Protein AF-A0AA35QDN3-F1 (afdb_monomer)

Mean predicted aligned error: 11.46 Å

Organism: NCBI:txid1926264

Nearest PDB structures (foldseek):
  1w32-assembly2_B  TM=4.383E-01  e=7.668E-01  Cellvibrio japonicus
  4w8l-assembly3_C  TM=3.615E-01  e=5.652E-01  Paenibacillus barcinonensis
  7xs3-assembly2_B  TM=3.405E-01  e=1.175E+00  Algibacter sp. L4_22
  1qwk-assembly1_A  TM=2.436E-01  e=4.428E-01  Caenorhabditis elegans
  6tyz-assembly1_A  TM=4.393E-01  e=8.805E+00  Xenopus laevis

Solvent-accessible surface area (backbone atoms only — not comparable to full-atom values): 14751 Å² total; per-residue (Å²): 137,88,83,84,84,85,82,86,82,83,82,80,62,80,68,64,60,61,63,60,66,72,71,76,70,76,75,75,62,92,61,70,36,27,58,46,78,47,52,31,88,54,71,45,66,68,55,38,41,50,53,49,49,58,48,70,74,30,69,66,41,38,74,49,27,35,33,41,36,37,49,36,46,49,67,67,39,74,83,80,53,68,72,50,52,51,48,52,53,52,48,48,74,55,29,60,70,24,31,32,44,34,44,34,35,35,60,65,90,69,64,87,89,50,87,73,71,77,52,70,67,46,48,53,40,56,77,68,65,57,61,35,75,38,22,30,35,37,31,35,14,44,77,50,42,69,54,50,86,32,28,83,44,30,29,35,42,32,47,31,60,78,75,11,40,54,48,50,51,66,71,52,60,90,55,96,74,52,62,52,60,51,45,36,46,56,42,52,43,67,42,89,55,42,32,34,43,33,43,69,45,76,45,40,74,66,57,52,50,52,46,59,72,41,51,86,69,53,52,35,42,38,50,33,45,43,70,76,54,82,60,98,76,74,78,63,83,83,67,57,78,71,50,67,51,72,53,75,47,75,75,76,76,85,126

Radius of gyration: 25.37 Å; Cα contacts (8 Å, |Δi|>4): 375; chains: 1; bounding box: 71×77×86 Å

Secondary structure (DSSP, 8-state):
-PPPPP-------HHHHHHHHTTS--PPPTTTTTEEEEE-TTT-HHHHHHHHHHHHT-HHHHHH--EEEEE--TTTSPPPPHHHHHHHHHHHHT-TT--EEEEE-------TTS-PPP-HHHHHHHHTT---TT--EEEE-TT-GGGGGG-TT--EEEE-TTTTHHHHHHHHTTS---HHHHHHHHHHHT-TT--EEEEE--B-HHHHHHHHHH-TT-SEEEEES-BS---TT---TTSGGG-EEEE--------

Foldseek 3Di:
DDDDDDDDDDDDDPVVVVVVVVPPPPPDPLCPLQEDEAEPVLPDLVSSVVSLVVCLVDLSNLARHQEYAYAYACPSDPPHDLSSLVSVLSSQVSRLQHAEYEYAYAPLPDDPPDPDDQDPSLVSCVVSLRARANYQEYEDAFSPLSCLVRYLNHAAYEYDDPPGPVVSCVVCPPPPPCVRVLSNLQSVLPRPNYAYYYDEDADDPVSVVSNCVSPVHHQFYWYFFDYPPDDPPDDDPPPGRPPTPGPRPHPPDDD

Structure (mmCIF, N/CA/C/O backbone):
data_AF-A0AA35QDN3-F1
#
_entry.id   AF-A0AA35QDN3-F1
#
loop_
_atom_site.group_PDB
_atom_site.id
_atom_site.type_symbol
_atom_site.label_atom_id
_atom_site.label_alt_id
_atom_site.label_comp_id
_atom_site.label_asym_id
_atom_site.label_entity_id
_atom_site.label_seq_id
_atom_site.pdbx_PDB_ins_code
_atom_site.Cartn_x
_atom_site.Cartn_y
_atom_site.Cartn_z
_atom_site.occupancy
_atom_site.B_iso_or_equiv
_atom_site.auth_seq_id
_atom_site.auth_comp_id
_atom_site.auth_asym_id
_atom_site.auth_atom_id
_atom_site.pdbx_PDB_model_num
ATOM 1 N N . MET A 1 1 ? -50.379 42.991 52.492 1.00 41.72 1 MET A N 1
ATOM 2 C CA . MET A 1 1 ? -51.040 42.521 51.255 1.00 41.72 1 MET A CA 1
ATOM 3 C C . MET A 1 1 ? -50.096 41.546 50.578 1.00 41.72 1 MET A C 1
ATOM 5 O O . MET A 1 1 ? -48.947 41.898 50.354 1.00 41.72 1 MET A O 1
ATOM 9 N N . ILE A 1 2 ? -50.540 40.304 50.401 1.00 38.59 2 ILE A N 1
ATOM 10 C CA . ILE A 1 2 ? -49.730 39.156 49.971 1.00 38.59 2 ILE A CA 1
ATOM 11 C C . ILE A 1 2 ? -49.857 39.026 48.448 1.00 38.59 2 ILE A C 1
ATOM 13 O O . ILE A 1 2 ? -50.970 38.951 47.936 1.00 38.59 2 ILE A O 1
ATOM 17 N N . GLY A 1 3 ? -48.727 39.038 47.737 1.00 37.44 3 GLY A N 1
ATOM 18 C CA . GLY A 1 3 ? -48.660 38.846 46.287 1.00 37.44 3 GLY A CA 1
ATOM 19 C C . GLY A 1 3 ? -48.541 37.365 45.920 1.00 37.44 3 GLY A C 1
ATOM 20 O O . GLY A 1 3 ? -47.613 36.687 46.360 1.00 37.44 3 GLY A O 1
ATOM 21 N N . ASN A 1 4 ? -49.485 36.879 45.112 1.00 46.44 4 ASN A N 1
ATOM 22 C CA . ASN A 1 4 ? -49.549 35.511 44.594 1.00 46.44 4 ASN A CA 1
ATOM 23 C C . ASN A 1 4 ? -48.492 35.255 43.505 1.00 46.44 4 ASN A C 1
ATOM 25 O O . ASN A 1 4 ? -48.390 36.009 42.539 1.00 46.44 4 ASN A O 1
ATOM 29 N N . ARG A 1 5 ? -47.764 34.135 43.622 1.00 48.19 5 ARG A N 1
ATOM 30 C CA . ARG A 1 5 ? -46.964 33.534 42.542 1.00 48.19 5 ARG A CA 1
ATOM 31 C C . ARG A 1 5 ? -47.863 32.642 41.681 1.00 48.19 5 ARG A C 1
ATOM 33 O O . ARG A 1 5 ? -48.525 31.750 42.204 1.00 48.19 5 ARG A O 1
ATOM 40 N N . HIS A 1 6 ? -47.854 32.851 40.367 1.00 45.69 6 HIS A N 1
ATOM 41 C CA . HIS A 1 6 ? -48.372 31.890 39.394 1.00 45.69 6 HIS A CA 1
ATOM 42 C C . HIS A 1 6 ? -47.251 30.945 38.956 1.00 45.69 6 HIS A C 1
ATOM 44 O O . HIS A 1 6 ? -46.266 31.371 38.359 1.00 45.69 6 HIS A O 1
ATOM 50 N N . SER A 1 7 ? -47.427 29.659 39.247 1.00 47.34 7 SER A N 1
ATOM 51 C CA . SER A 1 7 ? -46.634 28.565 38.692 1.00 47.34 7 SER A CA 1
ATOM 52 C C . SER A 1 7 ? -47.350 28.043 37.446 1.00 47.34 7 SER A C 1
ATOM 54 O O . SER A 1 7 ? -48.402 27.420 37.564 1.00 47.34 7 SER A O 1
ATOM 56 N N . GLN A 1 8 ? -46.808 28.291 36.252 1.00 44.12 8 GLN A N 1
ATOM 57 C CA . GLN A 1 8 ? -47.239 27.593 35.039 1.00 44.12 8 GLN A CA 1
ATOM 58 C C . GLN A 1 8 ? -46.516 26.242 34.957 1.00 44.12 8 GLN A C 1
ATOM 60 O O . GLN A 1 8 ? -45.322 26.178 34.672 1.00 44.12 8 GLN A O 1
ATOM 65 N N . GLN A 1 9 ? -47.243 25.154 35.215 1.00 45.81 9 GLN A N 1
ATOM 66 C CA . GLN A 1 9 ? -46.830 23.805 34.833 1.00 45.81 9 GLN A CA 1
ATOM 67 C C . GLN A 1 9 ? -47.107 23.616 33.338 1.00 45.81 9 GLN A C 1
ATOM 69 O O . GLN A 1 9 ? -48.257 23.562 32.911 1.00 45.81 9 GLN A O 1
ATOM 74 N N . SER A 1 10 ? -46.038 23.531 32.545 1.00 47.84 10 SER A N 1
ATOM 75 C CA . SER A 1 10 ? -46.089 23.141 31.136 1.00 47.84 10 SER A CA 1
ATOM 76 C C . SER A 1 10 ? -46.229 21.622 31.035 1.00 47.84 10 SER A C 1
ATOM 78 O O . SER A 1 10 ? -45.295 20.866 31.310 1.00 47.84 10 SER A O 1
ATOM 80 N N . SER A 1 11 ? -47.425 21.170 30.676 1.00 49.97 11 SER A N 1
ATOM 81 C CA . SER A 1 11 ? -47.756 19.784 30.363 1.00 49.97 11 SER A CA 1
ATOM 82 C C . SER A 1 11 ? -47.169 19.411 28.996 1.00 49.97 11 SER A C 1
ATOM 84 O O . SER A 1 11 ? -47.746 19.697 27.948 1.00 49.97 11 SER A O 1
ATOM 86 N N . ARG A 1 12 ? -46.000 18.756 28.993 1.00 49.88 12 ARG A N 1
ATOM 87 C CA . ARG A 1 12 ? -45.456 18.108 27.789 1.00 49.88 12 ARG A CA 1
ATOM 88 C C . ARG A 1 12 ? -46.338 16.916 27.401 1.00 49.88 12 ARG A C 1
ATOM 90 O O . ARG A 1 12 ? -46.595 16.033 28.214 1.00 49.88 12 ARG A O 1
ATOM 97 N N . SER A 1 13 ? -46.797 16.911 26.151 1.00 51.44 13 SER A N 1
ATOM 98 C CA . SER A 1 13 ? -47.657 15.869 25.581 1.00 51.44 13 SER A CA 1
ATOM 99 C C . SER A 1 13 ? -46.919 14.517 25.459 1.00 51.44 13 SER A C 1
ATOM 101 O O . SER A 1 13 ? -45.825 14.488 24.890 1.00 51.44 13 SER A O 1
ATOM 103 N N . PRO A 1 14 ? -47.514 13.383 25.893 1.00 53.88 14 PRO A N 1
ATOM 104 C CA . PRO A 1 14 ? -46.927 12.033 25.803 1.00 53.88 14 PRO A CA 1
ATOM 105 C C . PRO A 1 14 ? -46.677 11.514 24.376 1.00 53.88 14 PRO A C 1
ATOM 107 O O . PRO A 1 14 ? -46.098 10.446 24.190 1.00 53.88 14 PRO A O 1
ATOM 110 N N . LEU A 1 15 ? -47.149 12.234 23.355 1.00 47.53 15 LEU A N 1
ATOM 111 C CA . LEU A 1 15 ? -46.976 11.858 21.950 1.00 47.53 15 LEU A CA 1
ATOM 112 C C . LEU A 1 15 ? -45.646 12.350 21.361 1.00 47.53 15 LEU A C 1
ATOM 114 O O . LEU A 1 15 ? -45.157 11.753 20.405 1.00 47.53 15 LEU A O 1
ATOM 118 N N . GLN A 1 16 ? -45.021 13.378 21.946 1.00 48.19 16 GLN A N 1
ATOM 119 C CA . GLN A 1 16 ? -43.708 13.858 21.494 1.00 48.19 16 GLN A CA 1
ATOM 120 C C . GLN A 1 16 ? -42.550 12.994 22.008 1.00 48.19 16 GLN A C 1
ATOM 122 O O . GLN A 1 16 ? -41.531 12.891 21.336 1.00 48.19 16 GLN A O 1
ATOM 127 N N . SER A 1 17 ? -42.708 12.309 23.143 1.00 47.84 17 SER A N 1
ATOM 128 C CA . SER A 1 17 ? -41.699 11.373 23.658 1.00 47.84 17 SER A CA 1
ATOM 129 C C . SER A 1 17 ? -41.600 10.090 22.822 1.00 47.84 17 SER A C 1
ATOM 131 O O . SER A 1 17 ? -40.501 9.597 22.590 1.00 47.84 17 SER A O 1
ATOM 133 N N . ARG A 1 18 ? -42.716 9.596 22.265 1.00 43.09 18 ARG A N 1
ATOM 134 C CA . ARG A 1 18 ? -42.732 8.364 21.448 1.00 43.09 18 ARG A CA 1
ATOM 135 C C . ARG A 1 18 ? -42.152 8.514 20.036 1.00 43.09 18 ARG A C 1
ATOM 137 O O . ARG A 1 18 ? -41.787 7.511 19.429 1.00 43.09 18 ARG A O 1
ATOM 144 N N . LEU A 1 19 ? -42.075 9.735 19.504 1.00 43.47 19 LEU A N 1
ATOM 145 C CA . LEU A 1 19 ? -41.464 10.011 18.195 1.00 43.47 19 LEU A CA 1
ATOM 146 C C . LEU A 1 19 ? -39.947 10.238 18.278 1.00 43.47 19 LEU A C 1
ATOM 148 O O . LEU A 1 19 ? -39.262 10.072 17.276 1.00 43.47 19 LEU A O 1
ATOM 152 N N . VAL A 1 20 ? -39.414 10.563 19.460 1.00 46.88 20 VAL A N 1
ATOM 153 C CA . VAL A 1 20 ? -37.966 10.725 19.675 1.00 46.88 20 VAL A CA 1
ATOM 154 C C . VAL A 1 20 ? -37.292 9.381 19.989 1.00 46.88 20 VAL A C 1
ATOM 156 O O . VAL A 1 20 ? -36.164 9.157 19.566 1.00 46.88 20 VAL A O 1
ATOM 159 N N . GLU A 1 21 ? -37.993 8.439 20.630 1.00 41.47 21 GLU A N 1
ATOM 160 C CA . GLU A 1 21 ? -37.453 7.094 20.915 1.00 41.47 21 GLU A CA 1
ATOM 161 C C . GLU A 1 21 ? -37.418 6.154 19.697 1.00 41.47 21 GLU A C 1
ATOM 163 O O . GLU A 1 21 ? -36.629 5.215 19.673 1.00 41.47 21 GLU A O 1
ATOM 168 N N . ARG A 1 22 ? -38.227 6.397 18.656 1.00 40.28 22 ARG A N 1
ATOM 169 C CA . ARG A 1 22 ? -38.270 5.537 17.454 1.00 40.28 22 ARG A CA 1
ATOM 170 C C . ARG A 1 22 ? -37.183 5.823 16.414 1.00 40.28 22 ARG A C 1
ATOM 172 O O . ARG A 1 22 ? -37.090 5.087 15.438 1.00 40.28 22 ARG A O 1
ATOM 179 N N . SER A 1 23 ? -36.358 6.845 16.624 1.00 44.84 23 SER A N 1
ATOM 180 C CA . SER A 1 23 ? -35.359 7.293 15.641 1.00 44.84 23 SER A CA 1
ATOM 181 C C . SER A 1 23 ? -33.923 6.863 15.978 1.00 44.84 23 SER A C 1
ATOM 183 O O . SER A 1 23 ? -33.005 7.227 15.253 1.00 44.84 23 SER A O 1
ATOM 185 N N . LEU A 1 24 ? -33.711 6.108 17.065 1.00 46.62 24 LEU A N 1
ATOM 186 C CA . LEU A 1 24 ? -32.377 5.783 17.606 1.00 46.62 24 LEU A CA 1
ATOM 187 C C . LEU A 1 24 ? -32.004 4.290 17.566 1.00 46.62 24 LEU A C 1
ATOM 189 O O . LEU A 1 24 ? -31.014 3.897 18.172 1.00 46.62 24 LEU A O 1
ATOM 193 N N . SER A 1 25 ? -32.755 3.450 16.850 1.00 46.91 25 SER A N 1
ATOM 194 C CA . SER A 1 25 ? -32.445 2.016 16.719 1.00 46.91 25 SER A CA 1
ATOM 195 C 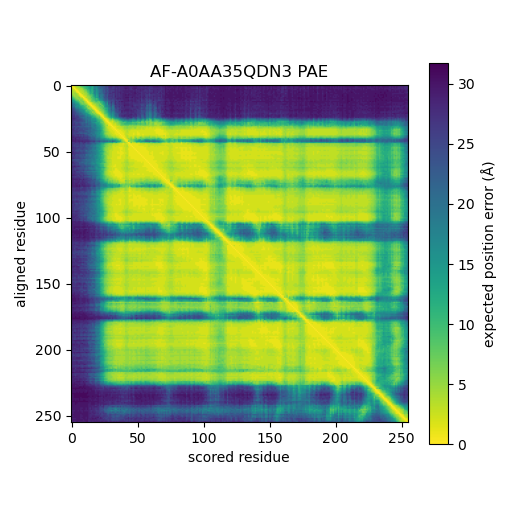C . SER A 1 25 ? -32.287 1.562 15.269 1.00 46.91 25 SER A C 1
ATOM 197 O O . SER A 1 25 ? -32.577 0.410 14.949 1.00 46.91 25 SER A O 1
ATOM 199 N N . ALA A 1 26 ? -31.878 2.457 14.368 1.00 60.81 26 ALA A N 1
ATOM 200 C CA . ALA A 1 26 ? -31.284 1.983 13.129 1.00 60.81 26 ALA A CA 1
ATOM 201 C C . ALA A 1 26 ? -29.956 1.324 13.527 1.00 60.81 26 ALA A C 1
ATOM 203 O O . ALA A 1 26 ? -29.007 2.021 13.882 1.00 60.81 26 ALA A O 1
ATOM 204 N N . GLU A 1 27 ? -29.932 -0.010 13.579 1.00 71.69 27 GLU A N 1
ATOM 205 C CA . GLU A 1 27 ? -28.695 -0.766 13.753 1.00 71.69 27 GLU A CA 1
ATOM 206 C C . GLU A 1 27 ? -27.710 -0.286 12.686 1.00 71.69 27 GLU A C 1
ATOM 208 O O . GLU A 1 27 ? -27.998 -0.345 11.489 1.00 71.69 27 GLU A O 1
ATOM 213 N N . ILE A 1 28 ? -26.579 0.268 13.126 1.00 68.75 28 ILE A N 1
ATOM 214 C CA . ILE A 1 28 ? -25.505 0.668 12.221 1.00 68.75 28 ILE A CA 1
ATOM 215 C C . ILE A 1 28 ? -25.084 -0.601 11.470 1.00 68.75 28 ILE A C 1
ATOM 217 O O . ILE A 1 28 ? -24.747 -1.587 12.135 1.00 68.75 28 ILE A O 1
ATOM 221 N N . PRO A 1 29 ? -25.107 -0.612 10.124 1.00 79.19 29 PRO A N 1
ATOM 222 C CA . PRO A 1 29 ? -24.674 -1.771 9.360 1.00 79.19 29 PRO A CA 1
ATOM 223 C C . PRO A 1 29 ? -23.268 -2.185 9.799 1.00 79.19 29 PRO A C 1
ATOM 225 O O . PRO A 1 29 ? -22.356 -1.358 9.844 1.00 79.19 29 PRO A O 1
ATOM 228 N N . GLY A 1 30 ? -23.087 -3.458 10.160 1.00 77.62 30 GLY A N 1
ATOM 229 C CA . GLY A 1 30 ? -21.809 -3.960 10.686 1.00 77.62 30 GLY A CA 1
ATOM 230 C C . GLY A 1 30 ? -20.652 -3.905 9.680 1.00 77.62 30 GLY A C 1
ATOM 231 O O . GLY A 1 30 ? -19.507 -4.177 10.032 1.00 77.62 30 GLY A O 1
ATOM 232 N N . ASP A 1 31 ? -20.941 -3.577 8.424 1.00 85.88 31 ASP A N 1
ATOM 233 C CA . ASP A 1 31 ? -19.991 -3.373 7.339 1.00 85.88 31 ASP A CA 1
ATOM 234 C C . ASP A 1 31 ? -19.677 -1.898 7.051 1.00 85.88 31 ASP A C 1
ATOM 236 O O . ASP A 1 31 ? -18.727 -1.632 6.315 1.00 85.88 31 ASP A O 1
ATOM 240 N N . LEU A 1 32 ? -20.395 -0.948 7.668 1.00 88.12 32 LEU A N 1
ATOM 241 C CA . LEU A 1 32 ? -20.289 0.484 7.365 1.00 88.12 32 LEU A CA 1
ATOM 242 C C . LEU A 1 32 ? -18.849 1.005 7.441 1.00 88.12 32 LEU A C 1
ATOM 244 O O . LEU A 1 32 ? -18.440 1.818 6.618 1.00 88.12 32 LEU A O 1
ATOM 248 N N . PHE A 1 33 ? -18.080 0.524 8.418 1.00 92.19 33 PHE A N 1
ATOM 249 C CA . PHE A 1 33 ? -16.707 0.961 8.662 1.00 92.19 33 PHE A CA 1
ATOM 250 C C . PHE A 1 33 ? -15.654 -0.087 8.297 1.00 92.19 33 PHE A C 1
ATOM 252 O O . PHE A 1 33 ? -14.491 0.068 8.663 1.00 92.19 33 PHE A O 1
ATO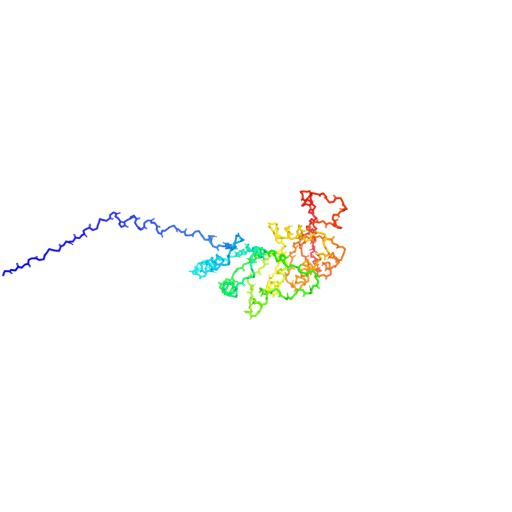M 259 N N . LYS A 1 34 ? -16.025 -1.166 7.595 1.00 94.62 34 LYS A N 1
ATOM 260 C CA . LYS A 1 34 ? -15.044 -2.177 7.169 1.00 94.62 34 LYS A CA 1
ATOM 261 C C . LYS A 1 34 ? -14.029 -1.612 6.190 1.00 94.62 34 LYS A C 1
ATOM 263 O O . LYS A 1 34 ? -12.877 -2.036 6.211 1.00 94.62 34 LYS A O 1
ATOM 268 N N . ARG A 1 35 ? -14.454 -0.655 5.366 1.00 95.88 35 ARG A N 1
ATOM 269 C CA . ARG A 1 35 ? -13.597 0.066 4.432 1.00 95.88 35 ARG A CA 1
ATOM 270 C C . ARG A 1 35 ? -13.598 1.547 4.770 1.00 95.88 35 ARG A C 1
ATOM 272 O O . ARG A 1 35 ? -14.655 2.168 4.832 1.00 95.88 35 ARG A O 1
ATOM 279 N N . ILE A 1 36 ? -12.409 2.108 4.945 1.00 95.44 36 ILE A N 1
ATOM 280 C CA . ILE A 1 36 ? -12.204 3.538 5.159 1.00 95.44 36 ILE A CA 1
ATOM 281 C C . ILE A 1 36 ? -11.361 4.073 4.009 1.00 95.44 36 ILE A C 1
ATOM 283 O O . ILE A 1 36 ? -10.313 3.512 3.701 1.00 95.44 36 ILE A O 1
ATOM 287 N N . LYS A 1 37 ? -11.812 5.167 3.392 1.00 94.50 37 LYS A N 1
ATOM 288 C CA . LYS A 1 37 ? -11.075 5.876 2.346 1.00 94.50 37 LYS A CA 1
ATOM 289 C C . LYS A 1 37 ? -10.745 7.288 2.810 1.00 94.50 37 LYS A C 1
ATOM 291 O O . LYS A 1 37 ? -11.624 7.997 3.291 1.00 94.50 37 LYS A O 1
ATOM 296 N N . VAL A 1 38 ? -9.496 7.692 2.612 1.00 93.50 38 VAL A N 1
ATOM 297 C CA . VAL A 1 38 ? -9.008 9.053 2.820 1.00 93.50 38 VAL A CA 1
ATOM 298 C C . VAL A 1 38 ? -8.517 9.606 1.490 1.00 93.50 38 VAL A C 1
ATOM 300 O O . VAL A 1 38 ? -7.763 8.950 0.777 1.00 93.50 38 VAL A O 1
ATOM 303 N N . SER A 1 39 ? -8.934 10.820 1.140 1.00 90.31 39 SER A N 1
ATOM 304 C CA . SER A 1 39 ? -8.500 11.478 -0.096 1.00 90.31 39 SER A CA 1
ATOM 305 C C . SER A 1 39 ? -8.316 12.975 0.097 1.00 90.31 39 SER A C 1
ATOM 307 O O . SER A 1 39 ? -9.035 13.615 0.868 1.00 90.31 39 SER A O 1
ATOM 309 N N . ASN A 1 40 ? -7.359 13.545 -0.639 1.00 86.06 40 ASN A N 1
ATOM 310 C CA . ASN A 1 40 ? -7.136 14.988 -0.679 1.00 86.06 40 ASN A CA 1
ATOM 311 C C . ASN A 1 40 ? -7.890 15.697 -1.821 1.00 86.06 40 ASN A C 1
ATOM 313 O O . ASN A 1 40 ? -7.766 16.917 -1.930 1.00 86.06 40 ASN A O 1
ATOM 317 N N . GLU A 1 41 ? -8.588 14.961 -2.702 1.00 80.31 41 GLU A N 1
ATOM 318 C CA . GLU A 1 41 ? -9.204 15.457 -3.951 1.00 80.31 41 GLU A CA 1
ATOM 319 C C . GLU A 1 41 ? -8.316 16.436 -4.761 1.00 80.31 41 GLU A C 1
ATOM 321 O O . GLU A 1 41 ? -8.806 17.294 -5.502 1.00 80.31 41 GLU A O 1
ATOM 326 N N . GLY A 1 42 ? -6.990 16.351 -4.604 1.00 65.38 42 GLY A N 1
ATOM 327 C CA . GLY A 1 42 ? -6.017 17.272 -5.190 1.00 65.38 42 GLY A CA 1
ATOM 328 C C . GLY A 1 42 ? -6.044 18.718 -4.669 1.00 65.38 42 GLY A C 1
ATOM 329 O O . GLY A 1 42 ? -5.585 19.597 -5.399 1.00 65.38 42 GLY A O 1
ATOM 330 N N . LYS A 1 43 ? -6.589 18.999 -3.473 1.00 68.56 43 LYS A N 1
ATOM 331 C CA . LYS A 1 43 ? -6.826 20.376 -2.991 1.00 68.56 43 LYS A CA 1
ATOM 332 C C . LYS A 1 43 ? -5.994 20.776 -1.767 1.00 68.56 43 LYS A C 1
ATOM 334 O O . LYS A 1 43 ? -5.187 21.692 -1.898 1.00 68.56 43 LYS A O 1
ATOM 339 N N . VAL A 1 44 ? -6.162 20.162 -0.586 1.00 82.62 44 VAL A N 1
ATOM 340 C CA . VAL A 1 44 ? -5.479 20.635 0.647 1.00 82.62 44 VAL A CA 1
ATOM 341 C C . VAL A 1 44 ? -5.320 19.532 1.705 1.00 82.62 44 VAL A C 1
ATOM 343 O O . VAL A 1 44 ? -6.235 18.745 1.926 1.00 82.62 44 VAL A O 1
ATOM 346 N N . TRP A 1 45 ? -4.192 19.525 2.427 1.00 89.75 45 TRP A N 1
ATOM 347 C CA . TRP A 1 45 ? -3.934 18.609 3.551 1.00 89.75 45 TRP A CA 1
ATOM 348 C C . TRP A 1 45 ? -4.904 18.759 4.727 1.00 89.75 45 TRP A C 1
ATOM 350 O O . TRP A 1 45 ? -5.198 17.774 5.388 1.00 89.75 45 TRP A O 1
ATOM 360 N N . SER A 1 46 ? -5.492 19.937 4.937 1.00 91.00 46 SER A N 1
ATOM 361 C CA . SER A 1 46 ? -6.468 20.153 6.014 1.00 91.00 46 SER A CA 1
ATOM 362 C C . SER A 1 46 ? -7.725 19.285 5.883 1.00 91.00 46 SER A C 1
ATOM 364 O O . SER A 1 46 ? -8.362 18.971 6.881 1.00 91.00 46 SER A O 1
ATOM 366 N N . GLN A 1 47 ? -8.099 18.894 4.659 1.00 91.19 47 GLN A N 1
ATOM 367 C CA . GLN A 1 47 ? -9.206 17.963 4.430 1.00 91.19 47 GLN A CA 1
ATOM 368 C C . GLN A 1 47 ? -8.830 16.537 4.852 1.00 91.19 47 GLN A C 1
ATOM 370 O O . GLN A 1 47 ? -9.658 15.827 5.416 1.00 91.19 47 GLN A O 1
ATOM 375 N N . VAL A 1 48 ? -7.581 16.140 4.600 1.00 92.69 48 VAL A N 1
ATOM 376 C CA . VAL A 1 48 ? -7.025 14.860 5.055 1.00 92.69 48 VAL A CA 1
ATOM 377 C C . VAL A 1 48 ? -6.966 14.838 6.581 1.00 92.69 48 VAL A C 1
ATOM 379 O O . VAL A 1 48 ? -7.424 13.874 7.183 1.00 92.69 48 VAL A O 1
ATOM 382 N N . ASP A 1 49 ? -6.487 15.921 7.200 1.00 95.19 49 ASP A N 1
ATOM 383 C CA . ASP A 1 49 ? -6.453 16.066 8.659 1.00 95.19 49 ASP A CA 1
ATOM 384 C C . ASP A 1 49 ? -7.850 15.908 9.264 1.00 95.19 49 ASP A C 1
ATOM 386 O O . ASP A 1 49 ? -8.024 15.115 10.183 1.00 95.19 49 ASP A O 1
ATOM 390 N N . LEU A 1 50 ? -8.853 16.602 8.710 1.00 95.00 50 LEU A N 1
ATOM 391 C CA . LEU A 1 50 ? -10.237 16.505 9.176 1.00 95.00 50 LEU A CA 1
ATOM 392 C C . LEU A 1 50 ? -10.773 15.070 9.077 1.00 95.00 50 LEU A C 1
ATOM 394 O O . LEU A 1 50 ? -11.293 14.557 10.063 1.00 95.00 50 LEU A O 1
ATOM 398 N N . GLN A 1 51 ? -10.604 14.408 7.926 1.00 95.31 51 GLN A N 1
ATOM 399 C CA . GLN A 1 51 ? -11.047 13.020 7.739 1.00 95.31 51 GLN A CA 1
ATOM 400 C C . GLN A 1 51 ? -10.372 12.077 8.742 1.00 95.31 51 GLN A C 1
ATOM 402 O O . GLN A 1 51 ? -11.040 11.262 9.374 1.00 95.31 51 GLN A O 1
ATOM 407 N N . LEU A 1 52 ? -9.053 12.196 8.920 1.00 96.69 52 LEU A N 1
ATOM 408 C CA . LEU A 1 52 ? -8.311 11.374 9.875 1.00 96.69 52 LEU A CA 1
ATOM 409 C C . LEU A 1 52 ? -8.762 11.636 11.313 1.00 96.69 52 LEU A C 1
ATOM 411 O O . LEU A 1 52 ? -8.937 10.680 12.064 1.00 96.69 52 LEU A O 1
ATOM 415 N N . SER A 1 53 ? -8.981 12.896 11.697 1.00 97.44 53 SER A N 1
ATOM 416 C CA . SER A 1 53 ? -9.508 13.248 13.018 1.00 97.44 53 SER A CA 1
ATOM 417 C C . SER A 1 53 ? -10.899 12.656 13.254 1.00 97.44 53 SER A C 1
ATOM 419 O O . SER A 1 53 ? -11.108 12.024 14.283 1.00 97.44 53 SER A O 1
ATOM 421 N N . GLU A 1 54 ? -11.818 12.761 12.289 1.00 96.06 54 GLU A N 1
ATOM 422 C CA . GLU A 1 54 ? -13.162 12.173 12.392 1.00 96.06 54 GLU A CA 1
ATOM 423 C C . GLU A 1 54 ? -13.118 10.645 12.558 1.00 96.06 54 GLU A C 1
ATOM 425 O O . GLU A 1 54 ? -13.861 10.081 13.365 1.00 96.06 54 GLU A O 1
ATOM 430 N N . ILE A 1 55 ? -12.217 9.965 11.840 1.00 96.56 55 ILE A N 1
ATOM 431 C CA . ILE A 1 55 ? -12.003 8.519 11.990 1.00 96.56 55 ILE A CA 1
ATOM 432 C C . ILE A 1 55 ? -11.440 8.198 13.381 1.00 96.56 55 ILE A C 1
ATOM 434 O O . ILE A 1 55 ? -11.909 7.271 14.042 1.00 96.56 55 ILE A O 1
ATOM 438 N N . LEU A 1 56 ? -10.439 8.958 13.835 1.00 97.31 56 LEU A N 1
ATOM 439 C CA . LEU A 1 56 ? -9.787 8.765 15.133 1.00 97.31 56 LEU A CA 1
ATOM 440 C C . LEU A 1 56 ? -10.738 9.002 16.316 1.00 97.31 56 LEU A C 1
ATOM 442 O O . LEU A 1 56 ? -10.590 8.347 17.351 1.00 97.31 56 LEU A O 1
ATOM 446 N N . ASP A 1 57 ? -11.733 9.870 16.138 1.00 97.12 57 ASP A N 1
ATOM 447 C CA . ASP A 1 57 ? -12.790 10.153 17.111 1.00 97.12 57 ASP A CA 1
ATOM 448 C C . ASP A 1 57 ? -13.926 9.110 17.093 1.00 97.12 57 ASP A C 1
ATOM 450 O O . ASP A 1 57 ? -14.842 9.175 17.917 1.00 97.12 57 ASP A O 1
ATOM 454 N N . CYS A 1 58 ? -13.869 8.113 16.200 1.00 95.12 58 CYS A N 1
ATOM 455 C CA . CYS A 1 58 ? -14.863 7.050 16.073 1.00 95.12 58 CYS A CA 1
ATOM 456 C C . CYS A 1 58 ? -14.302 5.675 16.503 1.00 95.12 58 CYS A C 1
ATOM 458 O O . CYS A 1 58 ? -13.771 4.924 15.679 1.00 95.12 58 CYS A O 1
ATOM 460 N N . PRO A 1 59 ? -14.473 5.256 17.777 1.00 93.25 59 PRO A N 1
ATOM 461 C CA . PRO A 1 59 ? -13.962 3.970 18.259 1.00 93.25 59 PRO A CA 1
ATOM 462 C C . PRO A 1 59 ? -14.512 2.758 17.507 1.00 93.25 59 PRO A C 1
ATOM 464 O O . PRO A 1 59 ? -13.825 1.748 17.383 1.00 93.25 59 PRO A O 1
ATOM 467 N N . VAL A 1 60 ? -15.756 2.836 17.021 1.00 91.94 60 VAL A N 1
ATOM 468 C CA . VAL A 1 60 ? -16.355 1.748 16.238 1.00 91.94 60 VAL A CA 1
ATOM 469 C C . VAL A 1 60 ? -15.567 1.561 14.947 1.00 91.94 60 VAL A C 1
ATOM 471 O O . VAL A 1 60 ? -15.109 0.452 14.695 1.00 91.94 60 VAL A O 1
ATOM 474 N N . ALA A 1 61 ? -15.312 2.642 14.203 1.00 93.19 61 ALA A N 1
ATOM 475 C CA . ALA A 1 61 ? -14.560 2.582 12.956 1.00 93.19 61 ALA A CA 1
ATOM 476 C C . ALA A 1 61 ? -13.149 2.009 13.151 1.00 93.19 61 ALA A C 1
ATOM 478 O O . ALA A 1 61 ? -12.741 1.106 12.421 1.00 93.19 61 ALA A O 1
ATOM 479 N N . LEU A 1 62 ? -12.443 2.463 14.191 1.00 94.62 62 LEU A N 1
ATOM 480 C CA . LEU A 1 62 ? -11.096 1.987 14.515 1.00 94.62 62 LEU A CA 1
ATOM 481 C C . LEU A 1 62 ? -11.039 0.490 14.838 1.00 94.62 62 LEU A C 1
ATOM 483 O O . LEU A 1 62 ? -10.047 -0.154 14.518 1.00 94.62 62 LEU A O 1
ATOM 487 N N . ASN A 1 63 ? -12.087 -0.073 15.446 1.00 92.88 63 ASN A N 1
ATOM 488 C CA . ASN A 1 63 ? -12.122 -1.486 15.832 1.00 92.88 63 ASN A CA 1
ATOM 489 C C . ASN A 1 63 ? -12.613 -2.416 14.714 1.00 92.88 63 ASN A C 1
ATOM 491 O O . ASN A 1 63 ? -12.366 -3.620 14.773 1.00 92.88 63 ASN A O 1
ATOM 495 N N . THR A 1 64 ? -13.334 -1.891 13.721 1.00 93.69 64 THR A N 1
ATOM 496 C CA . THR A 1 64 ? -13.966 -2.705 12.669 1.00 93.69 64 THR A CA 1
ATOM 497 C C . THR A 1 64 ? -13.312 -2.571 11.303 1.00 93.69 64 THR A C 1
ATOM 499 O O . THR A 1 64 ? -13.635 -3.359 10.419 1.00 93.69 64 THR A O 1
ATOM 502 N N . VAL A 1 65 ? -12.433 -1.586 11.097 1.00 96.25 65 VAL A N 1
ATOM 503 C CA . VAL A 1 65 ? -11.780 -1.399 9.798 1.00 96.25 65 VAL A CA 1
ATOM 504 C C . VAL A 1 65 ? -10.933 -2.615 9.433 1.00 96.25 65 VAL A C 1
ATOM 506 O O . VAL A 1 65 ? -10.083 -3.063 10.203 1.00 96.25 65 VAL A O 1
ATOM 509 N N . GLU A 1 66 ? -11.194 -3.150 8.244 1.00 97.44 66 GLU A N 1
ATOM 510 C CA . GLU A 1 66 ? -10.461 -4.256 7.630 1.00 97.44 66 GLU A CA 1
ATOM 511 C C . GLU A 1 66 ? -9.643 -3.765 6.426 1.00 97.44 66 GLU A C 1
ATOM 513 O O . GLU A 1 66 ? -8.590 -4.326 6.126 1.00 97.44 66 GLU A O 1
ATOM 518 N N . GLU A 1 67 ? -10.098 -2.702 5.761 1.00 97.88 67 GLU A N 1
ATOM 519 C CA . GLU A 1 67 ? -9.493 -2.154 4.552 1.00 97.88 67 GLU A CA 1
ATOM 520 C C . GLU A 1 67 ? -9.325 -0.637 4.673 1.00 97.88 67 GLU A C 1
ATOM 522 O O . GLU A 1 67 ? -10.286 0.090 4.941 1.00 97.88 67 GLU A O 1
ATOM 527 N N . PHE A 1 68 ? -8.108 -0.157 4.439 1.00 97.06 68 PHE A N 1
ATOM 528 C CA . PHE A 1 68 ? -7.811 1.268 4.362 1.00 97.06 68 PHE A CA 1
ATOM 529 C C . PHE A 1 68 ? -7.346 1.644 2.962 1.00 97.06 68 PHE A C 1
ATOM 531 O O . PHE A 1 68 ? -6.469 0.988 2.402 1.00 97.06 68 PHE A O 1
ATOM 538 N N . GLU A 1 69 ? -7.898 2.726 2.426 1.00 95.06 69 GLU A N 1
ATOM 539 C CA . GLU A 1 69 ? -7.531 3.292 1.134 1.00 95.06 69 GLU A CA 1
ATOM 540 C C . GLU A 1 69 ? -7.110 4.752 1.297 1.00 95.06 69 GLU A C 1
ATOM 542 O O . GLU A 1 69 ? -7.851 5.578 1.823 1.00 95.06 69 GLU A O 1
ATOM 547 N N . SER A 1 70 ? -5.917 5.079 0.819 1.00 91.75 70 SER A N 1
ATOM 548 C CA . SER A 1 70 ? -5.426 6.446 0.692 1.00 91.75 70 SER A CA 1
ATOM 549 C C . SER A 1 70 ? -5.361 6.791 -0.787 1.00 91.75 70 SER A C 1
ATOM 551 O O . SER A 1 70 ? -4.601 6.165 -1.511 1.00 91.75 70 SER A O 1
ATOM 553 N N . ASP A 1 71 ? -6.152 7.760 -1.236 1.00 87.62 71 ASP A N 1
ATOM 554 C CA . ASP A 1 71 ? -6.162 8.282 -2.607 1.00 87.62 71 ASP A CA 1
ATOM 555 C C . ASP A 1 71 ? -5.701 9.740 -2.567 1.00 87.62 71 ASP A C 1
ATOM 557 O O . ASP A 1 71 ? -6.488 10.697 -2.574 1.00 87.62 71 ASP A O 1
ATOM 561 N N . ILE A 1 72 ? -4.395 9.898 -2.375 1.00 82.88 72 ILE A N 1
ATOM 562 C CA . ILE A 1 72 ? -3.748 11.183 -2.138 1.00 82.88 72 ILE A CA 1
ATOM 563 C C . ILE A 1 72 ? -2.865 11.495 -3.333 1.00 82.88 72 ILE A C 1
ATOM 565 O O . ILE A 1 72 ? -1.790 10.921 -3.520 1.00 82.88 72 ILE A O 1
ATOM 569 N N . ASP A 1 73 ? -3.294 12.468 -4.133 1.00 76.56 73 ASP A N 1
ATOM 570 C CA . ASP A 1 73 ? -2.525 12.917 -5.287 1.00 76.56 73 ASP A CA 1
ATOM 571 C C . ASP A 1 73 ? -1.348 13.796 -4.834 1.00 76.56 73 ASP A C 1
ATOM 573 O O . ASP A 1 73 ? -1.451 15.024 -4.766 1.00 76.56 73 ASP A O 1
ATOM 577 N N . LEU A 1 74 ? -0.211 13.156 -4.543 1.00 74.25 74 LEU A N 1
ATOM 578 C CA . LEU A 1 74 ? 1.044 13.804 -4.136 1.00 74.25 74 LEU A CA 1
ATOM 579 C C . LEU A 1 74 ? 1.667 14.690 -5.233 1.00 74.25 74 LEU A C 1
ATOM 581 O O . LEU A 1 74 ? 2.693 15.329 -5.001 1.00 74.25 74 LEU A O 1
ATOM 585 N N . ASN A 1 75 ? 1.062 14.760 -6.422 1.00 68.50 75 ASN A N 1
ATOM 586 C CA . ASN A 1 75 ? 1.553 15.577 -7.537 1.00 68.50 75 ASN A CA 1
ATOM 587 C C . ASN A 1 75 ? 1.000 16.983 -7.524 1.00 68.50 75 ASN A C 1
ATOM 589 O O . ASN A 1 75 ? 1.668 17.924 -7.954 1.00 68.50 75 ASN A O 1
ATOM 593 N N . LYS A 1 76 ? -0.243 17.106 -7.067 1.00 65.38 76 LYS A N 1
ATOM 594 C CA . LYS A 1 76 ? -0.968 18.373 -7.015 1.00 65.38 76 LYS A CA 1
ATOM 595 C C . LYS A 1 76 ? -0.822 19.063 -5.670 1.00 65.38 76 LYS A C 1
ATOM 597 O O . LYS A 1 76 ? -1.137 20.243 -5.564 1.00 65.38 76 LYS A O 1
ATOM 602 N N . THR A 1 77 ? -0.322 18.357 -4.660 1.00 65.56 77 THR A N 1
ATOM 603 C CA . THR A 1 77 ? -0.133 18.894 -3.315 1.00 65.56 77 THR A CA 1
ATOM 604 C C . THR A 1 77 ? 1.338 18.968 -2.930 1.00 65.56 77 THR A C 1
ATOM 606 O O . THR A 1 77 ? 2.193 18.271 -3.475 1.00 65.56 77 THR A O 1
ATOM 609 N N . SER A 1 78 ? 1.655 19.833 -1.966 1.00 77.25 78 SER A N 1
ATOM 610 C CA . SER A 1 78 ? 2.945 19.786 -1.274 1.00 77.25 78 SER A CA 1
ATOM 611 C C . SER A 1 78 ? 3.118 18.446 -0.554 1.00 77.25 78 SER A C 1
ATOM 613 O O . SER A 1 78 ? 2.155 17.694 -0.394 1.00 77.25 78 SER A O 1
ATOM 615 N N . LEU A 1 79 ? 4.322 18.174 -0.044 1.00 80.69 79 LEU A N 1
ATOM 616 C CA . LEU A 1 79 ? 4.501 17.108 0.945 1.00 80.69 79 LEU A CA 1
ATOM 617 C C . LEU A 1 79 ? 3.545 17.318 2.139 1.00 80.69 79 LEU A C 1
ATOM 619 O O . LEU A 1 79 ? 3.241 18.478 2.459 1.00 80.69 79 LEU A O 1
ATOM 623 N N . PRO A 1 80 ? 3.063 16.230 2.771 1.00 86.06 80 PRO A N 1
ATOM 624 C CA . PRO A 1 80 ? 2.226 16.330 3.959 1.00 86.06 80 PRO A CA 1
ATOM 625 C C . PRO A 1 80 ? 2.986 17.004 5.105 1.00 86.06 80 PRO A C 1
ATOM 627 O O . PRO A 1 80 ? 4.163 16.696 5.316 1.00 86.06 80 PRO A O 1
ATOM 630 N N . PRO A 1 81 ? 2.334 17.898 5.867 1.00 90.56 81 PRO A N 1
ATOM 631 C CA . PRO A 1 81 ? 2.845 18.345 7.154 1.00 90.56 81 PRO A CA 1
ATOM 632 C C . PRO A 1 81 ? 3.103 17.156 8.088 1.00 90.56 81 PRO A C 1
ATOM 634 O O . PRO A 1 81 ? 2.362 16.172 8.067 1.00 90.56 81 PRO A O 1
ATOM 637 N N . SER A 1 82 ? 4.105 17.263 8.965 1.00 92.69 82 SER A N 1
ATOM 638 C CA . SER A 1 82 ? 4.382 16.222 9.967 1.00 92.69 82 SER A CA 1
ATOM 639 C C . SER A 1 82 ? 3.167 15.925 10.848 1.00 92.69 82 SER A C 1
ATOM 641 O O . SER A 1 82 ? 2.904 14.763 11.123 1.00 92.69 82 SER A O 1
ATOM 643 N N . SER A 1 83 ? 2.363 16.939 11.189 1.00 95.19 83 SER A N 1
ATOM 644 C CA . SER A 1 83 ? 1.121 16.760 11.953 1.00 95.19 83 SER A CA 1
ATOM 645 C C . SER A 1 83 ? 0.120 15.835 11.255 1.00 95.19 83 SER A C 1
ATOM 647 O O . SER A 1 83 ? -0.505 15.008 11.908 1.00 95.19 83 SER A O 1
ATOM 649 N N . THR A 1 84 ? -0.002 15.930 9.929 1.00 93.94 84 THR A N 1
ATOM 650 C CA . THR A 1 84 ? -0.841 15.028 9.130 1.00 93.94 84 THR A CA 1
ATOM 651 C C . THR A 1 84 ? -0.289 13.605 9.159 1.00 93.94 84 THR A C 1
ATOM 653 O O . THR A 1 84 ? -1.037 12.643 9.325 1.00 93.94 84 THR A O 1
ATOM 656 N N . LEU A 1 85 ? 1.033 13.451 9.030 1.00 93.69 85 LEU A N 1
ATOM 657 C CA . LEU A 1 85 ? 1.682 12.141 9.125 1.00 93.69 85 LEU A CA 1
ATOM 658 C C . LEU A 1 85 ? 1.501 11.515 10.514 1.00 93.69 85 LEU A C 1
ATOM 660 O O . LEU A 1 85 ? 1.280 10.310 10.606 1.00 93.69 85 LEU A O 1
ATOM 664 N N . ASP A 1 86 ? 1.506 12.316 11.577 1.00 96.94 86 ASP A N 1
ATOM 665 C CA . ASP A 1 86 ? 1.250 11.849 12.942 1.00 96.94 86 ASP A CA 1
ATOM 666 C C . ASP A 1 86 ? -0.187 11.337 13.123 1.00 96.94 86 ASP A C 1
ATOM 668 O O . ASP A 1 86 ? -0.414 10.398 13.890 1.00 96.94 86 ASP A O 1
ATOM 672 N N . LEU A 1 87 ? -1.165 11.894 12.401 1.00 97.56 87 LEU A N 1
ATOM 673 C CA . LEU A 1 87 ? -2.534 11.368 12.382 1.00 97.56 87 LEU A CA 1
ATOM 674 C C . LEU A 1 87 ? -2.603 9.998 11.690 1.00 97.56 87 LEU A C 1
ATOM 676 O O . LEU A 1 87 ? -3.257 9.093 12.207 1.00 97.56 87 LEU A O 1
ATOM 680 N N . PHE A 1 88 ? -1.875 9.797 10.585 1.00 96.12 88 PHE A N 1
ATOM 681 C CA . PHE A 1 88 ? -1.741 8.469 9.968 1.00 96.12 88 PHE A CA 1
ATOM 682 C C . PHE A 1 88 ? -1.086 7.460 10.915 1.00 96.12 88 PHE A C 1
ATOM 684 O O . PHE A 1 88 ? -1.590 6.351 11.072 1.00 96.12 88 PHE A O 1
ATOM 691 N N . VAL A 1 89 ? 0.005 7.847 11.586 1.00 97.00 89 VAL A N 1
ATOM 692 C CA . VAL A 1 89 ? 0.676 6.999 12.586 1.00 97.00 89 VAL A CA 1
ATOM 693 C C . VAL A 1 89 ? -0.312 6.582 13.681 1.00 97.00 89 VAL A C 1
ATOM 695 O O . VAL A 1 89 ? -0.395 5.404 14.028 1.00 97.00 89 VAL A O 1
ATOM 698 N N . GLN A 1 90 ? -1.099 7.526 14.207 1.00 97.50 90 GLN A N 1
ATOM 699 C CA . GLN A 1 90 ? -2.125 7.234 15.210 1.00 97.50 90 GLN A CA 1
ATOM 700 C C . GLN A 1 90 ? -3.201 6.284 14.685 1.00 97.50 90 GLN A C 1
ATOM 702 O O . GLN A 1 90 ? -3.572 5.350 15.398 1.00 97.50 90 GLN A O 1
ATOM 707 N N . LEU A 1 91 ? -3.680 6.499 13.457 1.00 96.94 91 LEU A N 1
ATOM 708 C CA . LEU A 1 91 ? -4.677 5.640 12.825 1.00 96.94 91 LEU A CA 1
ATOM 709 C C . LEU A 1 91 ? -4.161 4.204 12.716 1.00 96.94 91 LEU A C 1
ATOM 711 O O . LEU A 1 91 ? -4.827 3.275 13.169 1.00 96.94 91 LEU A O 1
ATOM 715 N N . PHE A 1 92 ? -2.955 4.016 12.185 1.00 95.81 92 PHE A N 1
ATOM 716 C CA . PHE A 1 92 ? -2.362 2.691 11.995 1.00 95.81 92 PHE A CA 1
ATOM 717 C C . PHE A 1 92 ? -2.103 1.969 13.318 1.00 95.81 92 PHE A C 1
ATOM 719 O O . PHE A 1 92 ? -2.428 0.792 13.453 1.00 95.81 92 PHE A O 1
ATOM 726 N N . ASN A 1 93 ? -1.641 2.687 14.342 1.00 95.19 93 ASN A N 1
ATOM 727 C CA . ASN A 1 93 ? -1.459 2.114 15.677 1.00 95.19 93 ASN A CA 1
ATOM 728 C C . ASN A 1 93 ? -2.781 1.695 16.343 1.00 95.19 93 ASN A C 1
ATOM 730 O O . ASN A 1 93 ? -2.788 0.816 17.203 1.00 95.19 93 ASN A O 1
ATOM 734 N N . LYS A 1 94 ? -3.901 2.322 15.967 1.00 96.44 94 LYS A N 1
ATOM 735 C CA . LYS A 1 94 ? -5.240 2.036 16.504 1.00 96.44 94 LYS A CA 1
ATOM 736 C C . LYS A 1 94 ? -6.031 1.018 15.680 1.00 96.44 94 LYS A C 1
ATOM 738 O O . LYS A 1 94 ? -7.142 0.688 16.076 1.00 96.44 94 LYS A O 1
ATOM 743 N N . THR A 1 95 ? -5.477 0.517 14.576 1.00 96.44 95 THR A N 1
ATOM 744 C CA . THR A 1 95 ? -6.165 -0.389 13.639 1.00 96.44 95 THR A CA 1
ATOM 745 C C . THR A 1 95 ? -5.373 -1.685 13.385 1.00 96.44 95 THR A C 1
ATOM 747 O O . THR A 1 95 ? -5.164 -2.082 12.237 1.00 96.44 95 THR A O 1
ATOM 750 N N . PRO A 1 96 ? -4.913 -2.400 14.437 1.00 94.75 96 PRO A N 1
ATOM 751 C CA . PRO A 1 96 ? -4.040 -3.569 14.282 1.00 94.75 96 PRO A CA 1
ATOM 752 C C . PRO A 1 96 ? -4.682 -4.741 13.520 1.00 94.75 96 PRO A C 1
ATOM 754 O O . PRO A 1 96 ? -3.963 -5.615 13.037 1.00 94.75 96 PRO A O 1
ATOM 757 N N . GLN A 1 97 ? -6.013 -4.775 13.418 1.00 94.69 97 GLN A N 1
ATOM 758 C CA . GLN A 1 97 ? -6.783 -5.796 12.702 1.00 94.69 97 GLN A CA 1
ATOM 759 C C . GLN A 1 97 ? -6.932 -5.538 11.193 1.00 94.69 97 GLN A C 1
ATOM 761 O O . GLN A 1 97 ? -7.492 -6.385 10.495 1.00 94.69 97 GLN A O 1
ATOM 766 N N . MET A 1 98 ? -6.468 -4.388 10.692 1.00 97.56 98 MET A N 1
ATOM 767 C CA . MET A 1 98 ? -6.526 -4.044 9.272 1.00 97.56 98 MET A CA 1
ATOM 768 C C . MET A 1 98 ? -5.812 -5.110 8.432 1.00 97.56 98 MET A C 1
ATOM 770 O O . MET A 1 98 ? -4.674 -5.467 8.722 1.00 97.56 98 MET A O 1
ATOM 774 N N . LYS A 1 99 ? -6.476 -5.608 7.387 1.00 98.31 99 LYS A N 1
ATOM 775 C CA . LYS A 1 99 ? -6.006 -6.701 6.519 1.00 98.31 99 LYS A CA 1
ATOM 776 C C . LYS A 1 99 ? -5.477 -6.206 5.181 1.00 98.31 99 LYS A C 1
ATOM 778 O O . LYS A 1 99 ? -4.556 -6.820 4.635 1.00 98.31 99 LYS A O 1
ATOM 783 N N . THR A 1 100 ? -6.049 -5.114 4.681 1.00 98.31 100 THR A N 1
ATOM 784 C CA . THR A 1 100 ? -5.726 -4.550 3.370 1.00 98.31 100 THR A CA 1
ATOM 785 C C . THR A 1 100 ? -5.321 -3.092 3.507 1.00 98.31 100 THR A C 1
ATOM 787 O O . THR A 1 100 ? -6.062 -2.290 4.076 1.00 98.31 100 THR A O 1
ATOM 790 N N . LEU A 1 101 ? -4.156 -2.759 2.952 1.00 97.38 101 LEU A N 1
ATOM 791 C CA . LEU A 1 101 ? -3.673 -1.389 2.828 1.00 97.38 101 LEU A CA 1
ATOM 792 C C . LEU A 1 101 ? -3.552 -1.020 1.350 1.00 97.38 101 LEU A C 1
ATOM 794 O O . LEU A 1 101 ? -2.735 -1.585 0.624 1.00 97.38 101 LEU A O 1
ATOM 798 N N . THR A 1 102 ? -4.327 -0.035 0.927 1.00 95.56 102 THR A N 1
ATOM 799 C CA . THR A 1 102 ? -4.245 0.557 -0.403 1.00 95.56 102 THR A CA 1
ATOM 800 C C . THR A 1 102 ? -3.705 1.9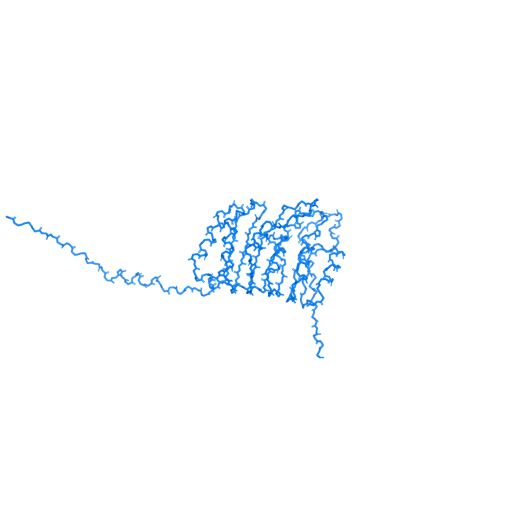72 -0.265 1.00 95.56 102 THR A C 1
ATOM 802 O O . THR A 1 102 ? -4.282 2.795 0.445 1.00 95.56 102 THR A O 1
ATOM 805 N N . TRP A 1 103 ? -2.590 2.271 -0.927 1.00 91.81 103 TRP A N 1
ATOM 806 C CA . TRP A 1 103 ? -2.068 3.632 -1.006 1.00 91.81 103 TRP A CA 1
ATOM 807 C C . TRP A 1 103 ? -1.825 4.015 -2.460 1.00 91.81 103 TRP A C 1
ATOM 809 O O . TRP A 1 103 ? -0.848 3.620 -3.101 1.00 91.81 103 TRP A O 1
ATOM 819 N N . GLU A 1 104 ? -2.745 4.818 -2.969 1.00 80.75 104 GLU A N 1
ATOM 820 C CA . GLU A 1 104 ? -2.783 5.374 -4.304 1.00 80.75 104 GLU A CA 1
ATOM 821 C C . GLU A 1 104 ? -2.334 6.831 -4.240 1.00 80.75 104 GLU A C 1
ATOM 823 O O . GLU A 1 104 ? -2.852 7.664 -3.499 1.00 80.75 104 GLU A O 1
ATOM 828 N N . GLY A 1 105 ? -1.277 7.131 -4.979 1.00 72.56 105 GLY A N 1
ATOM 829 C CA . GLY A 1 105 ? -0.632 8.431 -4.913 1.00 72.56 105 GLY A CA 1
ATOM 830 C C . GLY A 1 105 ? 0.756 8.336 -5.495 1.00 72.56 105 GLY A C 1
ATOM 831 O O . GLY A 1 105 ? 1.720 8.058 -4.786 1.00 72.56 105 GLY A O 1
ATOM 832 N N . ALA A 1 106 ? 0.864 8.520 -6.810 1.00 59.97 106 ALA A N 1
ATOM 833 C CA . ALA A 1 106 ? 2.164 8.566 -7.454 1.00 59.97 106 ALA A CA 1
ATOM 834 C C . ALA A 1 106 ? 2.941 9.776 -6.922 1.00 59.97 106 ALA A C 1
ATOM 836 O O . ALA A 1 106 ? 2.455 10.899 -7.030 1.00 59.97 106 ALA A O 1
ATOM 837 N N . ILE A 1 107 ? 4.150 9.567 -6.398 1.00 64.12 107 ILE A N 1
ATOM 838 C CA . ILE A 1 107 ? 5.114 10.658 -6.219 1.00 64.12 107 ILE A CA 1
ATOM 839 C C . ILE A 1 107 ? 5.723 10.919 -7.599 1.00 64.12 107 ILE A C 1
ATOM 841 O O . ILE A 1 107 ? 6.672 10.240 -7.992 1.00 64.12 107 ILE A O 1
ATOM 845 N N . LEU A 1 108 ? 5.162 11.858 -8.370 1.00 57.22 108 LEU A N 1
ATOM 846 C CA . LEU A 1 108 ? 5.692 12.203 -9.692 1.00 57.22 108 LEU A CA 1
ATOM 847 C C . LEU A 1 108 ? 6.920 13.107 -9.593 1.00 57.22 108 LEU A C 1
ATOM 849 O O . LEU A 1 108 ? 7.575 13.252 -10.601 1.00 57.22 108 LEU A O 1
ATOM 853 N N . LYS A 1 109 ? 7.313 13.728 -8.474 1.00 58.12 109 LYS A N 1
ATOM 854 C CA . LYS A 1 109 ? 8.580 14.500 -8.452 1.00 58.12 109 LYS A CA 1
ATOM 855 C C . LYS A 1 109 ? 9.788 13.559 -8.399 1.00 58.12 109 LYS A C 1
ATOM 857 O O . LYS A 1 109 ? 10.404 13.377 -7.358 1.00 58.12 109 LYS A O 1
ATOM 862 N N . TYR A 1 110 ? 10.076 12.941 -9.534 1.00 54.03 110 TYR A N 1
ATOM 863 C CA . TYR A 1 110 ? 11.187 12.042 -9.754 1.00 54.03 110 TYR A CA 1
ATOM 864 C C . TYR A 1 110 ? 12.253 12.795 -10.558 1.00 54.03 110 TYR A C 1
ATOM 866 O O . TYR A 1 110 ? 12.075 13.035 -11.753 1.00 54.03 110 TYR A O 1
ATOM 874 N N . ASP A 1 111 ? 13.331 13.226 -9.896 1.00 53.22 111 ASP A N 1
ATOM 875 C CA . ASP A 1 111 ? 14.531 13.687 -10.597 1.00 53.22 111 ASP A CA 1
ATOM 876 C C . ASP A 1 111 ? 15.392 12.464 -10.926 1.00 53.22 111 ASP A C 1
ATOM 878 O O . ASP A 1 111 ? 15.839 11.725 -10.052 1.00 53.22 111 ASP A O 1
ATOM 882 N N . GLU A 1 112 ? 15.593 12.215 -12.214 1.00 50.28 112 GLU A N 1
ATOM 883 C CA . GLU A 1 112 ? 16.350 11.069 -12.719 1.00 50.28 112 GLU A CA 1
ATOM 884 C C . GLU A 1 112 ? 17.830 11.103 -12.351 1.00 50.28 112 GLU A C 1
ATOM 886 O O . GLU A 1 112 ? 18.488 10.055 -12.372 1.00 50.28 112 GLU A O 1
ATOM 891 N N . ARG A 1 113 ? 18.342 12.299 -12.038 1.00 49.69 113 ARG A N 1
ATOM 892 C CA . ARG A 1 113 ? 19.770 12.580 -11.885 1.00 49.69 113 ARG A CA 1
ATOM 893 C C . ARG A 1 113 ? 20.320 12.258 -10.504 1.00 49.69 113 ARG A C 1
ATOM 895 O O . ARG A 1 113 ? 21.536 12.194 -10.366 1.00 49.69 113 ARG A O 1
ATOM 902 N N . GLU A 1 114 ? 19.466 11.997 -9.519 1.00 48.69 114 GLU A N 1
ATOM 903 C CA . GLU A 1 114 ? 19.897 11.708 -8.154 1.00 48.69 114 GLU A CA 1
ATOM 904 C C . GLU A 1 114 ? 19.302 10.378 -7.671 1.00 48.69 114 GLU A C 1
ATOM 906 O O . GLU A 1 114 ? 18.192 9.978 -8.037 1.00 48.69 114 GLU A O 1
ATOM 911 N N . GLU A 1 115 ? 20.079 9.625 -6.892 1.00 50.31 115 GLU A N 1
ATOM 912 C CA . GLU A 1 115 ? 19.516 8.588 -6.031 1.00 50.31 115 GLU A CA 1
ATOM 913 C C . GLU A 1 115 ? 18.564 9.307 -5.082 1.00 50.31 115 GLU A C 1
ATOM 915 O O . GLU A 1 115 ? 19.009 10.050 -4.209 1.00 50.31 115 GLU A O 1
ATOM 920 N N . LEU A 1 116 ? 17.256 9.189 -5.324 1.00 54.00 116 LEU A N 1
ATOM 921 C CA . LEU A 1 116 ? 16.297 9.937 -4.529 1.00 54.00 116 LEU A CA 1
ATOM 922 C C . LEU A 1 116 ? 16.487 9.562 -3.056 1.00 54.00 116 LEU A C 1
ATOM 924 O O . LEU A 1 116 ? 16.495 8.368 -2.731 1.00 54.00 116 LEU A O 1
ATOM 928 N N . PRO A 1 117 ? 16.640 10.557 -2.166 1.00 53.16 117 PRO A N 1
ATOM 929 C CA . PRO A 1 117 ? 16.676 10.292 -0.743 1.00 53.16 117 PRO A CA 1
ATOM 930 C C . PRO A 1 117 ? 15.399 9.536 -0.343 1.00 53.16 117 PRO A C 1
ATOM 932 O O . PRO A 1 117 ? 14.367 9.671 -1.012 1.00 53.16 117 PRO A O 1
ATOM 935 N N . PRO A 1 118 ? 15.438 8.740 0.741 1.00 62.75 118 PRO A N 1
ATOM 936 C CA . PRO A 1 118 ? 14.285 7.958 1.168 1.00 62.75 118 PRO A CA 1
ATOM 937 C C . PRO A 1 118 ? 13.050 8.858 1.268 1.00 62.75 118 PRO A C 1
ATOM 939 O O . PRO A 1 118 ? 13.163 9.968 1.793 1.00 62.75 118 PRO A O 1
ATOM 942 N N . SER A 1 119 ? 11.898 8.400 0.763 1.00 78.00 119 SER A N 1
ATOM 943 C CA . SER A 1 119 ? 10.640 9.164 0.788 1.00 78.00 119 SER A CA 1
ATOM 944 C C . SER A 1 119 ? 10.444 9.820 2.162 1.00 78.00 119 SER A C 1
ATOM 946 O O . SER A 1 119 ? 10.481 9.093 3.157 1.00 78.00 119 SER A O 1
ATOM 948 N N . PRO A 1 120 ? 10.222 11.147 2.267 1.00 82.06 120 PRO A N 1
ATOM 949 C CA . PRO A 1 120 ? 9.998 11.803 3.558 1.00 82.06 120 PRO A CA 1
ATOM 950 C C . PRO A 1 120 ? 8.868 11.155 4.370 1.00 82.06 120 PRO A C 1
ATOM 952 O O . PRO A 1 120 ? 8.963 11.047 5.588 1.00 82.06 120 PRO A O 1
ATOM 955 N N . ILE A 1 121 ? 7.841 10.641 3.683 1.00 87.50 121 ILE A N 1
ATOM 956 C CA . ILE A 1 121 ? 6.753 9.864 4.292 1.00 87.50 121 ILE A CA 1
ATOM 957 C C . ILE A 1 121 ? 7.300 8.553 4.875 1.00 87.50 121 ILE A C 1
ATOM 959 O O . ILE A 1 121 ? 7.066 8.241 6.041 1.00 87.50 121 ILE A O 1
ATOM 963 N N . GLY A 1 122 ? 8.088 7.816 4.088 1.00 88.94 122 GLY A N 1
ATOM 964 C CA . GLY A 1 122 ? 8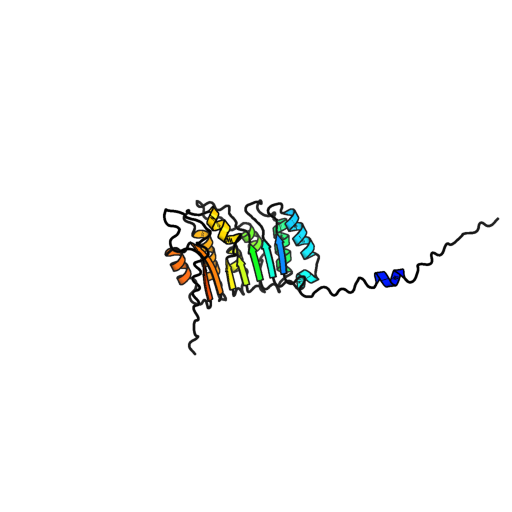.729 6.576 4.527 1.00 88.94 122 GLY A CA 1
ATOM 965 C C . GLY A 1 122 ? 9.685 6.778 5.706 1.00 88.94 122 GLY A C 1
ATOM 966 O O . GLY A 1 122 ? 9.675 5.979 6.642 1.00 88.94 122 GLY A O 1
ATOM 967 N N . GLN A 1 123 ? 10.461 7.867 5.712 1.00 90.00 123 GLN A N 1
ATOM 968 C CA . GLN A 1 123 ? 11.330 8.232 6.836 1.00 90.00 123 GLN A CA 1
ATOM 969 C C . GLN A 1 123 ? 10.518 8.513 8.100 1.00 90.00 123 GLN A C 1
ATOM 971 O O . GLN A 1 123 ? 10.854 7.992 9.161 1.00 90.00 123 GLN A O 1
ATOM 976 N N . HIS A 1 124 ? 9.435 9.288 7.987 1.00 93.19 124 HIS A N 1
ATOM 977 C CA . HIS A 1 124 ? 8.568 9.615 9.120 1.00 93.19 124 HIS A CA 1
ATOM 978 C C . HIS A 1 124 ? 7.956 8.357 9.739 1.00 93.19 124 HIS A C 1
ATOM 980 O O . HIS A 1 124 ? 8.015 8.178 10.953 1.00 93.19 124 HIS A O 1
ATOM 986 N N . PHE A 1 125 ? 7.423 7.454 8.915 1.00 93.69 125 PHE A N 1
ATOM 987 C CA . PHE A 1 125 ? 6.832 6.200 9.394 1.00 93.69 125 PHE A CA 1
ATOM 988 C C . PHE A 1 125 ? 7.872 5.251 9.990 1.00 93.69 125 PHE A C 1
ATOM 990 O O . PHE A 1 125 ? 7.614 4.631 11.021 1.00 93.69 125 PHE A O 1
ATOM 997 N N . THR A 1 126 ? 9.072 5.197 9.410 1.00 93.25 126 THR A N 1
ATOM 998 C CA . THR A 1 126 ? 10.185 4.418 9.971 1.00 93.25 126 THR A CA 1
ATOM 999 C C . THR A 1 126 ? 10.610 4.965 11.335 1.00 93.25 126 THR A C 1
ATOM 1001 O O . THR A 1 126 ? 10.750 4.197 12.282 1.00 93.25 126 THR A O 1
ATOM 1004 N N . LEU A 1 127 ? 10.760 6.288 11.467 1.00 95.56 127 LEU A N 1
ATOM 1005 C C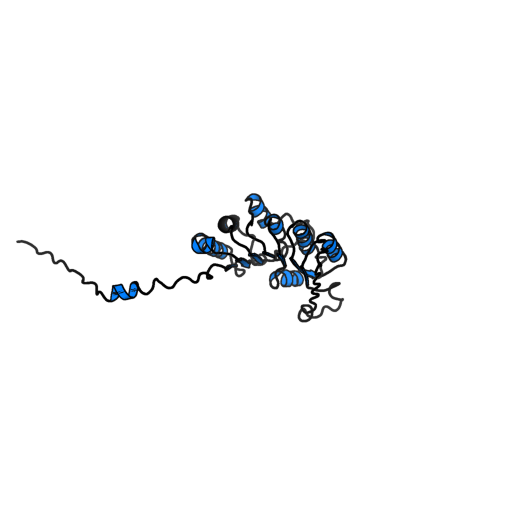A . LEU A 1 127 ? 11.142 6.947 12.722 1.00 95.56 127 LEU A CA 1
ATOM 1006 C C . LEU A 1 127 ? 10.142 6.664 13.854 1.00 95.56 127 LEU A C 1
ATOM 1008 O O . LEU A 1 127 ? 10.539 6.503 15.006 1.00 95.56 127 LEU A O 1
ATOM 1012 N N . HIS A 1 128 ? 8.856 6.569 13.518 1.00 96.50 128 HIS A N 1
ATOM 1013 C CA . HIS A 1 128 ? 7.784 6.275 14.469 1.00 96.50 128 HIS A CA 1
ATOM 1014 C C . HIS A 1 128 ? 7.521 4.774 14.661 1.00 96.50 128 HIS A C 1
ATOM 1016 O O . HIS A 1 128 ? 6.564 4.414 15.342 1.00 96.50 128 HIS A O 1
ATOM 1022 N N . ASN A 1 129 ? 8.369 3.898 14.106 1.00 95.38 129 ASN A N 1
ATOM 1023 C CA . ASN A 1 129 ? 8.239 2.440 14.188 1.00 95.38 129 ASN A CA 1
ATOM 1024 C C . ASN A 1 129 ? 6.856 1.929 13.752 1.00 95.38 129 ASN A C 1
ATOM 1026 O O . ASN A 1 129 ? 6.315 1.003 14.355 1.00 95.38 129 ASN A O 1
ATOM 1030 N N . VAL A 1 130 ? 6.276 2.533 12.710 1.00 95.94 130 VAL A N 1
ATOM 1031 C CA . VAL A 1 130 ? 4.997 2.073 12.158 1.00 95.94 130 VAL A CA 1
ATOM 1032 C C . VAL A 1 130 ? 5.157 0.642 11.652 1.00 95.94 130 VAL A C 1
ATOM 1034 O O . VAL A 1 130 ? 6.121 0.315 10.957 1.00 95.94 130 VAL A O 1
ATOM 1037 N N . GLN A 1 131 ? 4.208 -0.214 12.021 1.00 95.62 131 GLN A N 1
ATOM 1038 C CA . GLN A 1 131 ? 4.128 -1.609 11.603 1.00 95.62 131 GLN A CA 1
ATOM 1039 C C . GLN A 1 131 ? 2.672 -1.963 11.313 1.00 95.62 131 GLN A C 1
ATOM 1041 O O . GLN A 1 131 ? 1.763 -1.473 11.980 1.00 95.62 131 GLN A O 1
ATOM 1046 N N . PHE A 1 132 ? 2.461 -2.869 10.364 1.00 96.12 132 PHE A N 1
ATOM 1047 C CA . PHE A 1 132 ? 1.140 -3.339 9.958 1.00 96.12 132 PHE A CA 1
ATOM 1048 C C . PHE A 1 132 ? 1.026 -4.854 10.170 1.00 96.12 132 PHE A C 1
ATOM 1050 O O . PHE A 1 132 ? 1.032 -5.626 9.208 1.00 96.12 132 PHE A O 1
ATOM 1057 N N . PRO A 1 133 ? 0.958 -5.328 11.427 1.00 94.75 133 PRO A N 1
ATOM 1058 C CA . PRO A 1 133 ? 0.999 -6.758 11.718 1.00 94.75 133 PRO A CA 1
ATOM 1059 C C . PRO A 1 133 ? -0.225 -7.520 11.187 1.00 94.75 133 PRO A C 1
ATOM 1061 O O . PRO A 1 133 ? -0.095 -8.701 10.872 1.00 94.75 133 PRO A O 1
ATOM 1064 N N . GLY A 1 134 ? -1.392 -6.880 11.076 1.00 96.62 134 GLY A N 1
ATOM 1065 C CA . GLY A 1 134 ? -2.601 -7.495 10.519 1.00 96.62 134 GLY A CA 1
ATOM 1066 C C . GLY A 1 134 ? -2.655 -7.516 8.990 1.00 96.62 134 GLY A C 1
ATOM 1067 O O . GLY A 1 134 ? -3.399 -8.314 8.417 1.00 96.62 134 GLY A O 1
ATOM 1068 N N . VAL A 1 135 ? -1.866 -6.668 8.319 1.00 98.38 135 VAL A N 1
ATOM 1069 C CA . VAL A 1 135 ? -1.983 -6.486 6.872 1.00 98.38 135 VAL A CA 1
ATOM 1070 C C . VAL A 1 135 ? -1.348 -7.667 6.148 1.00 98.38 135 VAL A C 1
ATOM 1072 O O . VAL A 1 135 ? -0.201 -8.042 6.387 1.00 98.38 135 VAL A O 1
ATOM 1075 N N . THR A 1 136 ? -2.126 -8.250 5.242 1.00 98.50 136 THR A N 1
ATOM 1076 C CA . THR A 1 136 ? -1.735 -9.386 4.394 1.00 98.50 136 THR A CA 1
ATOM 1077 C C . THR A 1 136 ? -1.794 -9.032 2.915 1.00 98.50 136 THR A C 1
ATOM 1079 O O . THR A 1 136 ? -1.068 -9.625 2.118 1.00 98.50 136 THR A O 1
ATOM 1082 N N . THR A 1 137 ? -2.607 -8.039 2.551 1.00 98.56 137 THR A N 1
ATOM 1083 C CA . THR A 1 137 ? -2.745 -7.550 1.180 1.00 98.56 137 THR A CA 1
ATOM 1084 C C . THR A 1 137 ? -2.349 -6.086 1.106 1.00 98.56 137 THR A C 1
ATOM 1086 O O . THR A 1 137 ? -2.818 -5.269 1.898 1.00 98.56 137 THR A O 1
ATOM 1089 N N . MET A 1 138 ? -1.508 -5.740 0.136 1.00 97.62 138 MET A N 1
ATOM 1090 C CA . MET A 1 138 ? -1.130 -4.357 -0.113 1.00 97.62 138 MET A CA 1
ATOM 1091 C C . MET A 1 138 ? -1.261 -3.993 -1.590 1.00 97.62 138 MET A C 1
ATOM 1093 O O . MET A 1 138 ? -0.840 -4.749 -2.466 1.00 97.62 138 MET A O 1
ATOM 1097 N N . ILE A 1 139 ? -1.825 -2.815 -1.849 1.00 95.81 139 ILE A N 1
ATOM 1098 C CA . ILE A 1 139 ? -1.966 -2.233 -3.183 1.00 95.81 139 ILE A CA 1
ATOM 1099 C C . ILE A 1 139 ? -1.225 -0.893 -3.191 1.00 95.81 139 ILE A C 1
ATOM 1101 O O . ILE A 1 139 ? -1.576 0.014 -2.437 1.00 95.81 139 ILE A O 1
ATOM 1105 N N . LEU A 1 140 ? -0.182 -0.770 -4.015 1.00 92.62 140 LEU A N 1
ATOM 1106 C CA . LEU A 1 140 ? 0.718 0.387 -3.998 1.00 92.62 140 LEU A CA 1
ATOM 1107 C C . LEU A 1 140 ? 0.789 1.116 -5.335 1.00 92.62 140 LEU A C 1
ATOM 1109 O O . LEU A 1 140 ? 1.033 0.517 -6.387 1.00 92.62 140 LEU A O 1
ATOM 1113 N N . GLY A 1 141 ? 0.709 2.442 -5.262 1.00 89.31 141 GLY A N 1
ATOM 1114 C CA . GLY A 1 141 ? 1.211 3.330 -6.302 1.00 89.31 141 GLY A CA 1
ATOM 1115 C C . GLY A 1 141 ? 2.746 3.310 -6.427 1.00 89.31 141 GLY A C 1
ATOM 1116 O O . GLY A 1 141 ? 3.454 2.701 -5.620 1.00 89.31 141 GLY A O 1
ATOM 1117 N N . PRO A 1 142 ? 3.295 3.983 -7.449 1.00 84.62 142 PRO A N 1
ATOM 1118 C CA . PRO A 1 142 ? 4.737 4.043 -7.674 1.00 84.62 142 PRO A CA 1
ATOM 1119 C C . PRO A 1 142 ? 5.459 4.838 -6.573 1.00 84.62 142 PRO A C 1
ATOM 1121 O O . PRO A 1 142 ? 4.930 5.830 -6.072 1.00 84.62 142 PRO A O 1
ATOM 1124 N N . ASN A 1 143 ? 6.702 4.442 -6.259 1.00 82.88 143 ASN A N 1
ATOM 1125 C CA . ASN A 1 143 ? 7.573 5.031 -5.219 1.00 82.88 143 ASN A CA 1
ATOM 1126 C C . ASN A 1 143 ? 7.083 4.859 -3.767 1.00 82.88 143 ASN A C 1
ATOM 1128 O O . ASN A 1 143 ? 7.448 5.643 -2.889 1.00 82.88 143 ASN A O 1
ATOM 1132 N N . LEU A 1 144 ? 6.250 3.849 -3.510 1.00 88.56 144 LEU A N 1
ATOM 1133 C CA . LEU A 1 144 ? 5.717 3.531 -2.180 1.00 88.56 144 LEU A CA 1
ATOM 1134 C C . LEU A 1 144 ? 6.266 2.210 -1.617 1.00 88.56 144 LEU A C 1
ATOM 1136 O O . LEU A 1 144 ? 5.745 1.672 -0.644 1.00 88.56 144 LEU A O 1
ATOM 1140 N N . ASP A 1 145 ? 7.345 1.690 -2.201 1.00 90.44 145 ASP A N 1
ATOM 1141 C CA . ASP A 1 145 ? 7.987 0.431 -1.813 1.00 90.44 145 ASP A CA 1
ATOM 1142 C C . ASP A 1 145 ? 8.498 0.425 -0.359 1.00 90.44 145 ASP A C 1
ATOM 1144 O O . ASP A 1 145 ? 8.633 -0.640 0.244 1.00 90.44 145 ASP A O 1
ATOM 1148 N N . PHE A 1 146 ? 8.673 1.602 0.253 1.00 90.31 146 PHE A N 1
ATOM 1149 C CA . PHE A 1 146 ? 9.026 1.752 1.668 1.00 90.31 146 PHE A CA 1
ATOM 1150 C C . PHE A 1 146 ? 7.987 1.180 2.648 1.00 90.31 146 PHE A C 1
ATOM 1152 O O . PHE A 1 146 ? 8.343 0.921 3.795 1.00 90.31 146 PHE A O 1
ATOM 1159 N N . PHE A 1 147 ? 6.731 0.959 2.238 1.00 93.69 147 PHE A N 1
ATOM 1160 C CA . PHE A 1 147 ? 5.738 0.298 3.094 1.00 93.69 147 PHE A CA 1
ATOM 1161 C C . PHE A 1 147 ? 6.018 -1.194 3.280 1.00 93.69 147 PHE A C 1
ATOM 1163 O O . PHE A 1 147 ? 5.751 -1.729 4.350 1.00 93.69 147 PHE A O 1
ATOM 1170 N N . ILE A 1 148 ? 6.576 -1.870 2.271 1.00 95.81 148 ILE A N 1
ATOM 1171 C CA . ILE A 1 148 ? 6.774 -3.329 2.267 1.00 95.81 148 ILE A CA 1
ATOM 1172 C C . ILE A 1 148 ? 7.497 -3.848 3.522 1.00 95.81 148 ILE A C 1
ATOM 1174 O O . ILE A 1 148 ? 6.967 -4.763 4.155 1.00 95.81 148 ILE A O 1
ATOM 1178 N N . PRO A 1 149 ? 8.645 -3.287 3.955 1.00 95.56 149 PRO A N 1
ATOM 1179 C CA . PRO A 1 149 ? 9.323 -3.765 5.163 1.00 95.56 149 PRO A CA 1
ATOM 1180 C C . PRO A 1 149 ? 8.527 -3.557 6.466 1.00 95.56 149 PRO A C 1
ATOM 1182 O O . PRO A 1 149 ? 8.889 -4.141 7.482 1.00 95.56 149 PRO A O 1
ATOM 1185 N N . MET A 1 150 ? 7.456 -2.755 6.461 1.00 96.25 150 MET A N 1
ATOM 1186 C CA . MET A 1 150 ? 6.585 -2.515 7.622 1.00 96.25 150 MET A CA 1
ATOM 1187 C C . MET A 1 150 ? 5.458 -3.558 7.742 1.00 96.25 150 MET A C 1
ATOM 1189 O O . MET A 1 150 ? 4.670 -3.501 8.686 1.00 96.25 150 MET A O 1
ATOM 1193 N N . ILE A 1 151 ? 5.347 -4.493 6.787 1.00 97.62 151 ILE A N 1
ATOM 1194 C CA . ILE A 1 151 ? 4.263 -5.482 6.704 1.00 97.62 151 ILE A CA 1
ATOM 1195 C C . ILE A 1 151 ? 4.838 -6.902 6.822 1.00 97.62 151 ILE A C 1
ATOM 1197 O O . ILE A 1 151 ? 5.054 -7.585 5.817 1.00 97.62 151 ILE A O 1
ATOM 1201 N N . PRO A 1 152 ? 5.076 -7.406 8.046 1.00 96.19 152 PRO A N 1
ATOM 1202 C CA . PRO A 1 152 ? 5.742 -8.696 8.254 1.00 96.19 152 PRO A CA 1
ATOM 1203 C C . PRO A 1 152 ? 4.926 -9.907 7.768 1.00 96.19 152 PRO A C 1
ATOM 1205 O O . PRO A 1 152 ? 5.459 -11.013 7.659 1.00 96.19 152 PRO A O 1
ATOM 1208 N N . ASN A 1 153 ? 3.630 -9.717 7.508 1.00 97.44 153 ASN A N 1
ATOM 1209 C CA . ASN A 1 153 ? 2.692 -10.755 7.087 1.00 97.44 153 ASN A CA 1
ATOM 1210 C C . ASN A 1 153 ? 2.187 -10.573 5.650 1.00 97.44 153 ASN A C 1
ATOM 1212 O O . ASN A 1 153 ? 1.168 -11.161 5.295 1.00 97.44 153 ASN A O 1
ATOM 1216 N N . LEU A 1 154 ? 2.897 -9.798 4.824 1.00 98.19 154 LEU A N 1
ATOM 1217 C CA . LEU A 1 154 ? 2.511 -9.542 3.438 1.00 98.19 154 LEU A CA 1
ATOM 1218 C C . LEU A 1 154 ? 2.466 -10.844 2.619 1.00 98.19 154 LEU A C 1
ATOM 1220 O O . LEU A 1 154 ? 3.484 -11.518 2.469 1.00 98.19 154 LEU A O 1
ATOM 1224 N N . GLN A 1 155 ? 1.288 -11.169 2.086 1.00 98.06 155 GLN A N 1
ATOM 1225 C CA . GLN A 1 155 ? 1.012 -12.349 1.257 1.00 98.06 155 GLN A CA 1
ATOM 1226 C C . GLN A 1 155 ? 0.687 -11.971 -0.190 1.00 98.06 155 GLN A C 1
ATOM 1228 O O . GLN A 1 155 ? 1.128 -12.661 -1.105 1.00 98.06 155 GLN A O 1
ATOM 1233 N N . SER A 1 156 ? -0.033 -10.867 -0.403 1.00 98.00 156 SER A N 1
ATOM 1234 C CA . SER A 1 156 ? -0.384 -10.358 -1.732 1.00 98.00 156 SER A CA 1
ATOM 1235 C C . SER A 1 156 ? 0.074 -8.914 -1.892 1.00 98.00 156 SER A C 1
ATOM 1237 O O . SER A 1 156 ? -0.295 -8.050 -1.095 1.00 98.00 156 SER A O 1
ATOM 1239 N N . LEU A 1 157 ? 0.833 -8.641 -2.950 1.00 97.38 157 LEU A N 1
ATOM 1240 C CA . LEU A 1 157 ? 1.255 -7.298 -3.332 1.00 97.38 157 LEU A CA 1
ATOM 1241 C C . LEU A 1 157 ? 0.818 -7.003 -4.760 1.00 97.38 157 LEU A C 1
ATOM 1243 O O . LEU A 1 157 ? 1.137 -7.759 -5.675 1.00 97.38 157 LEU A O 1
ATOM 1247 N N . ARG A 1 158 ? 0.126 -5.883 -4.953 1.00 95.44 158 ARG A N 1
ATOM 1248 C CA . ARG A 1 158 ? -0.356 -5.459 -6.267 1.00 95.44 158 ARG A CA 1
ATOM 1249 C C . ARG A 1 158 ? 0.025 -4.012 -6.540 1.00 95.44 158 ARG A C 1
ATOM 1251 O O . ARG A 1 158 ? -0.011 -3.164 -5.650 1.00 95.44 158 ARG A O 1
ATOM 1258 N N . SER A 1 159 ? 0.380 -3.712 -7.778 1.00 90.75 159 SER A N 1
ATOM 1259 C CA . SER A 1 159 ? 0.447 -2.336 -8.262 1.00 90.75 159 SER A CA 1
ATOM 1260 C C . SER A 1 159 ? -0.963 -1.758 -8.362 1.00 90.75 159 SER A C 1
ATOM 1262 O O . SER A 1 159 ? -1.832 -2.403 -8.948 1.00 90.75 159 SER A O 1
ATOM 1264 N N . SER A 1 160 ? -1.200 -0.548 -7.853 1.00 86.56 160 SER A N 1
ATOM 1265 C CA . SER A 1 160 ? -2.483 0.118 -8.083 1.00 86.56 160 SER A CA 1
ATOM 1266 C C . SER A 1 160 ? -2.690 0.399 -9.573 1.00 86.56 160 SER A C 1
ATOM 1268 O O . SER A 1 160 ? -1.780 0.844 -10.285 1.00 86.56 160 SER A O 1
ATOM 1270 N N . SER A 1 161 ? -3.900 0.127 -10.055 1.00 69.31 161 SER A N 1
ATOM 1271 C CA . SER A 1 161 ? -4.301 0.502 -11.411 1.00 69.31 161 SER A CA 1
ATOM 1272 C C . SER A 1 161 ? -4.551 2.024 -11.491 1.00 69.31 161 SER A C 1
ATOM 1274 O O . SER A 1 161 ? -4.185 2.769 -10.581 1.00 69.31 161 SER A O 1
ATOM 1276 N N . ASP A 1 162 ? -5.036 2.537 -12.625 1.00 64.38 162 ASP A N 1
ATOM 1277 C CA . ASP A 1 162 ? -5.282 3.976 -12.843 1.00 64.38 162 ASP A CA 1
ATOM 1278 C C . ASP A 1 162 ? -6.126 4.580 -11.690 1.00 64.38 162 ASP A C 1
ATOM 1280 O O . ASP A 1 162 ? -7.173 4.016 -11.382 1.00 64.38 162 ASP A O 1
ATOM 1284 N N . PRO A 1 163 ? -5.714 5.687 -11.026 1.00 61.12 163 PRO A N 1
ATOM 1285 C CA . PRO A 1 163 ? -4.727 6.692 -11.428 1.00 61.12 163 PRO A CA 1
ATOM 1286 C C . PRO A 1 163 ? -3.251 6.407 -11.117 1.00 61.12 163 PRO A C 1
ATOM 1288 O O . PRO A 1 163 ? -2.420 7.267 -11.397 1.00 61.12 163 PRO A O 1
ATOM 1291 N N . GLY A 1 164 ? -2.900 5.269 -10.522 1.00 71.88 164 GLY A N 1
ATOM 1292 C CA . GLY A 1 164 ? -1.559 4.980 -10.007 1.00 71.88 164 GLY A CA 1
ATOM 1293 C C . GLY A 1 164 ? -0.488 4.802 -11.084 1.00 71.88 164 GLY A C 1
ATOM 1294 O O . GLY A 1 164 ? 0.070 5.764 -11.623 1.00 71.88 164 GLY A O 1
ATOM 1295 N N . TRP A 1 165 ? -0.159 3.547 -11.383 1.00 78.00 165 TRP A N 1
ATOM 1296 C CA . TRP A 1 165 ? 0.907 3.220 -12.333 1.00 78.00 165 TRP A CA 1
ATOM 1297 C C . TRP A 1 165 ? 0.598 3.697 -13.760 1.00 78.00 165 TRP A C 1
ATOM 1299 O O . TRP A 1 165 ? 1.513 4.106 -14.473 1.00 78.00 165 TRP A O 1
ATOM 1309 N N . GLY A 1 166 ? -0.682 3.753 -14.152 1.00 75.44 166 GLY A N 1
ATOM 1310 C CA . GLY A 1 166 ? -1.126 4.268 -15.455 1.00 75.44 166 GLY A CA 1
ATOM 1311 C C . GLY A 1 166 ? -0.717 5.723 -15.715 1.00 75.44 166 GLY A C 1
ATOM 1312 O O . GLY A 1 166 ? -0.048 6.012 -16.712 1.00 75.44 166 GLY A O 1
ATOM 1313 N N . LYS A 1 167 ? -1.043 6.650 -14.798 1.00 75.50 167 LYS A N 1
ATOM 1314 C CA . LYS A 1 167 ? -0.626 8.058 -14.934 1.00 75.50 167 LYS A CA 1
ATOM 1315 C C . LYS A 1 167 ? 0.886 8.203 -14.877 1.00 75.50 167 LYS A C 1
ATOM 1317 O O . LYS A 1 167 ? 1.444 8.962 -15.666 1.00 75.50 167 LYS A O 1
ATOM 1322 N N . TRP A 1 168 ? 1.553 7.491 -13.969 1.00 76.19 168 TRP A N 1
ATOM 1323 C CA . TRP A 1 168 ? 3.009 7.567 -13.853 1.00 76.19 168 TRP A CA 1
ATOM 1324 C C . TRP A 1 168 ? 3.704 7.149 -15.152 1.00 76.19 168 TRP A C 1
ATOM 1326 O O . TRP A 1 168 ? 4.539 7.899 -15.659 1.00 76.19 168 TRP A O 1
ATOM 1336 N N . MET A 1 169 ? 3.292 6.028 -15.752 1.00 76.25 169 MET A N 1
ATOM 1337 C CA . MET A 1 169 ? 3.818 5.596 -17.048 1.00 76.25 169 MET A CA 1
ATOM 1338 C C . MET A 1 169 ? 3.564 6.652 -18.129 1.00 76.25 169 MET A C 1
ATOM 1340 O O . MET A 1 169 ? 4.480 6.975 -18.878 1.00 7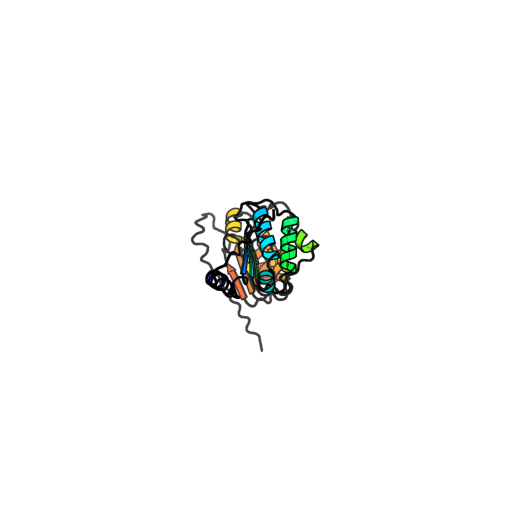6.25 169 MET A O 1
ATOM 1344 N N . ARG A 1 170 ? 2.370 7.260 -18.175 1.00 74.75 170 ARG A N 1
ATOM 1345 C CA . ARG A 1 170 ? 2.041 8.311 -19.154 1.00 74.75 170 ARG A CA 1
ATOM 1346 C C . ARG A 1 170 ? 2.935 9.552 -19.048 1.00 74.75 170 ARG A C 1
ATOM 1348 O O . ARG A 1 170 ? 3.268 10.130 -20.077 1.00 74.75 170 ARG A O 1
ATOM 1355 N N . TYR A 1 171 ? 3.275 9.997 -17.837 1.00 73.06 171 TYR A N 1
ATOM 1356 C CA . TYR A 1 171 ? 4.055 11.229 -17.639 1.00 73.06 171 TYR A CA 1
ATOM 1357 C C . TYR A 1 171 ? 5.554 11.043 -17.813 1.00 73.06 171 TYR A C 1
ATOM 1359 O O . TYR A 1 171 ? 6.239 11.984 -18.213 1.00 73.06 171 TYR A O 1
ATOM 1367 N N . TYR A 1 172 ? 6.062 9.862 -17.478 1.00 68.50 172 TYR A N 1
ATOM 1368 C CA . TYR A 1 172 ? 7.495 9.637 -17.467 1.00 68.50 172 TYR A CA 1
ATOM 1369 C C . TYR A 1 172 ? 8.006 9.015 -18.762 1.00 68.50 172 TYR A C 1
ATOM 1371 O O . TYR A 1 172 ? 9.136 9.299 -19.152 1.00 68.50 172 TYR A O 1
ATOM 1379 N N . PHE A 1 173 ? 7.190 8.264 -19.498 1.00 64.31 173 PHE A N 1
ATOM 1380 C CA . PHE A 1 173 ? 7.582 7.713 -20.796 1.00 64.31 173 PHE A CA 1
ATOM 1381 C C . PHE A 1 173 ? 8.077 8.803 -21.781 1.00 64.31 173 PHE A C 1
ATOM 1383 O O . PHE A 1 173 ? 7.442 9.858 -21.859 1.00 64.31 173 PHE A O 1
ATOM 1390 N N . PRO A 1 174 ? 9.175 8.600 -22.554 1.00 55.12 174 PRO A N 1
ATOM 1391 C CA . PRO A 1 174 ? 9.976 7.382 -22.766 1.00 55.12 174 PRO A CA 1
ATOM 1392 C C . PRO A 1 174 ? 11.335 7.380 -22.038 1.00 55.12 174 PRO A C 1
ATOM 1394 O O . PRO A 1 174 ? 12.345 6.930 -22.582 1.00 55.12 174 PRO A O 1
ATOM 1397 N N . ARG A 1 175 ? 11.427 7.948 -20.836 1.00 60.91 175 ARG A N 1
ATOM 1398 C CA . ARG A 1 175 ? 12.718 8.020 -20.140 1.00 60.91 175 ARG A CA 1
ATOM 1399 C C . ARG A 1 175 ? 13.159 6.630 -19.612 1.00 60.91 175 ARG A C 1
ATOM 1401 O O . ARG A 1 175 ? 12.328 5.722 -19.534 1.00 60.91 175 ARG A O 1
ATOM 1408 N N . PRO A 1 176 ? 14.441 6.392 -19.268 1.00 53.44 176 PRO A N 1
ATOM 1409 C CA . PRO A 1 176 ? 14.896 5.098 -18.741 1.00 53.44 176 PRO A CA 1
ATOM 1410 C C . PRO A 1 176 ? 14.369 4.862 -17.309 1.00 53.44 176 PRO A C 1
ATOM 1412 O O . PRO A 1 176 ? 15.044 5.121 -16.315 1.00 53.44 176 PRO A O 1
ATOM 1415 N N . LEU A 1 177 ? 13.122 4.397 -17.196 1.00 60.03 177 LEU A N 1
ATOM 1416 C CA . LEU A 1 177 ? 12.307 4.470 -15.973 1.00 60.03 177 LEU A CA 1
ATOM 1417 C C . LEU A 1 177 ? 12.094 3.123 -15.297 1.00 60.03 177 LEU A C 1
ATOM 1419 O O . LEU A 1 177 ? 10.986 2.751 -14.925 1.00 60.03 177 LEU A O 1
ATOM 1423 N N . GLY A 1 178 ? 13.163 2.368 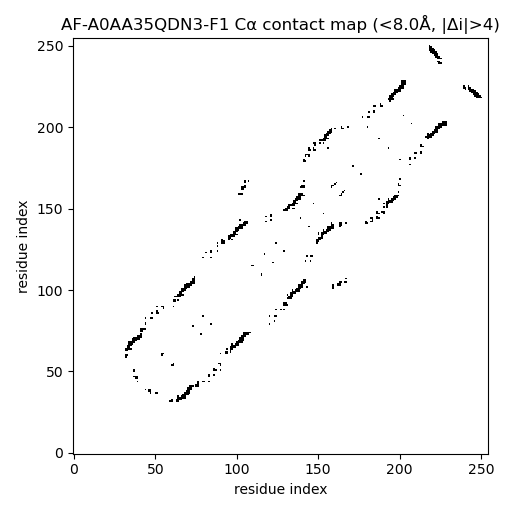-15.102 1.00 64.25 178 GLY A N 1
ATOM 1424 C CA . GLY A 1 178 ? 13.056 1.155 -14.303 1.00 64.25 178 GLY A CA 1
ATOM 1425 C C . GLY A 1 178 ? 13.009 1.421 -12.797 1.00 64.25 178 GLY A C 1
ATOM 1426 O O . GLY A 1 178 ? 12.625 0.536 -12.051 1.00 64.25 178 GLY A O 1
ATOM 1427 N N . LYS A 1 179 ? 13.452 2.581 -12.284 1.00 75.69 179 LYS A N 1
ATOM 1428 C CA . LYS A 1 179 ? 13.792 2.661 -10.846 1.00 75.69 179 LYS A CA 1
ATOM 1429 C C . LYS A 1 179 ? 12.608 2.400 -9.898 1.00 75.69 179 LYS A C 1
ATOM 1431 O O . LYS A 1 179 ? 12.822 1.633 -8.964 1.00 75.69 179 LYS A O 1
ATOM 1436 N N . PRO A 1 180 ? 11.383 2.920 -10.117 1.00 81.31 180 PRO A N 1
ATOM 1437 C CA . PRO A 1 180 ? 10.265 2.599 -9.224 1.00 81.31 180 PRO A CA 1
ATOM 1438 C C . PRO A 1 180 ? 9.835 1.131 -9.311 1.00 81.31 180 PRO A C 1
ATOM 1440 O O . PRO A 1 180 ? 9.524 0.526 -8.288 1.00 81.31 180 PRO A O 1
ATOM 1443 N N . THR A 1 181 ? 9.865 0.524 -10.505 1.00 86.56 181 THR A N 1
ATOM 1444 C CA . THR A 1 181 ? 9.551 -0.906 -10.674 1.00 86.56 181 THR A CA 1
ATOM 1445 C C . THR A 1 181 ? 10.646 -1.791 -10.074 1.00 86.56 181 THR A C 1
ATOM 1447 O O . THR A 1 181 ? 10.337 -2.752 -9.375 1.00 86.56 181 THR A O 1
ATOM 1450 N N . PHE A 1 182 ? 11.923 -1.442 -10.255 1.00 87.06 182 PHE A N 1
ATOM 1451 C CA . PHE A 1 182 ? 13.061 -2.111 -9.619 1.00 87.06 182 PHE A CA 1
ATOM 1452 C C . PHE A 1 182 ? 13.029 -1.978 -8.095 1.00 87.06 182 PHE A C 1
ATOM 1454 O O . PHE A 1 182 ? 13.297 -2.961 -7.410 1.00 87.06 182 PHE A O 1
ATOM 1461 N N . GLY A 1 183 ? 12.713 -0.792 -7.566 1.00 87.25 183 GLY A N 1
ATOM 1462 C CA . GLY A 1 183 ? 12.563 -0.542 -6.132 1.00 87.25 183 GLY A CA 1
ATOM 1463 C C . GLY A 1 183 ? 11.477 -1.427 -5.534 1.00 87.25 183 GLY A C 1
ATOM 1464 O O . GLY A 1 183 ? 11.747 -2.178 -4.597 1.00 87.25 183 GLY A O 1
ATOM 1465 N N . LEU A 1 184 ? 10.300 -1.453 -6.168 1.00 90.88 184 LEU A N 1
ATOM 1466 C CA . LEU A 1 184 ? 9.202 -2.324 -5.764 1.00 90.88 184 LEU A CA 1
ATOM 1467 C C . LEU A 1 184 ? 9.593 -3.807 -5.809 1.00 90.88 184 LEU A C 1
ATOM 1469 O O . LEU A 1 184 ? 9.412 -4.497 -4.813 1.00 90.88 184 LEU A O 1
ATOM 1473 N N . ILE A 1 185 ? 10.174 -4.290 -6.914 1.00 93.31 185 ILE A N 1
ATOM 1474 C CA . ILE A 1 185 ? 10.638 -5.684 -7.050 1.00 93.31 185 ILE A CA 1
ATOM 1475 C C . ILE A 1 185 ? 11.660 -6.024 -5.966 1.00 93.31 185 ILE A C 1
ATOM 1477 O O . ILE A 1 185 ? 11.553 -7.066 -5.325 1.00 93.31 185 ILE A O 1
ATOM 1481 N N . LYS A 1 186 ? 12.640 -5.146 -5.730 1.00 93.00 186 LYS A N 1
ATOM 1482 C CA . LYS A 1 186 ? 13.676 -5.348 -4.715 1.00 93.00 186 LYS A CA 1
ATOM 1483 C C . LYS A 1 186 ? 13.060 -5.440 -3.320 1.00 93.00 186 LYS A C 1
ATOM 1485 O O . LYS A 1 186 ? 13.356 -6.388 -2.598 1.00 93.00 186 LYS A O 1
ATOM 1490 N N . ALA A 1 187 ? 12.210 -4.491 -2.943 1.00 93.31 187 ALA A N 1
ATOM 1491 C CA . ALA A 1 187 ? 11.561 -4.484 -1.637 1.00 93.31 187 ALA A CA 1
ATOM 1492 C C . ALA A 1 187 ? 10.653 -5.711 -1.454 1.00 93.31 187 ALA A C 1
ATOM 1494 O O . ALA A 1 187 ? 10.730 -6.396 -0.437 1.00 93.31 187 ALA A O 1
ATOM 1495 N N . ALA A 1 188 ? 9.857 -6.047 -2.467 1.00 95.44 188 ALA A N 1
ATOM 1496 C CA . ALA A 1 188 ? 8.952 -7.188 -2.442 1.00 95.44 188 ALA A CA 1
ATOM 1497 C C . ALA A 1 188 ? 9.693 -8.534 -2.422 1.00 95.44 188 ALA A C 1
ATOM 1499 O O . ALA A 1 188 ? 9.252 -9.448 -1.733 1.00 95.44 188 ALA A O 1
ATOM 1500 N N . SER A 1 189 ? 10.858 -8.647 -3.069 1.00 95.25 189 SER A N 1
ATOM 1501 C CA . SER A 1 189 ? 11.699 -9.855 -3.001 1.00 95.25 189 SER A CA 1
ATOM 1502 C C . SER A 1 189 ? 12.205 -10.168 -1.586 1.00 95.25 189 SER A C 1
ATOM 1504 O O . SER A 1 189 ? 12.533 -11.312 -1.281 1.00 95.25 189 SER A O 1
ATOM 1506 N N . ALA A 1 190 ? 12.238 -9.169 -0.697 1.00 94.94 190 ALA A N 1
ATOM 1507 C CA . ALA A 1 190 ? 12.595 -9.351 0.707 1.00 94.94 190 ALA A CA 1
ATOM 1508 C C . ALA A 1 190 ? 11.404 -9.797 1.583 1.00 94.94 190 ALA A C 1
ATOM 1510 O O . ALA A 1 190 ? 11.605 -10.177 2.738 1.00 94.94 190 ALA A O 1
ATOM 1511 N N . ALA A 1 191 ? 10.171 -9.771 1.062 1.00 95.88 191 ALA A N 1
ATOM 1512 C CA . ALA A 1 191 ? 8.974 -10.192 1.783 1.00 95.88 191 ALA A CA 1
ATOM 1513 C C . ALA A 1 191 ? 8.833 -11.724 1.750 1.00 95.88 191 ALA A C 1
ATOM 1515 O O . ALA A 1 191 ? 8.296 -12.313 0.816 1.00 95.88 191 ALA A O 1
ATOM 1516 N N . SER A 1 192 ? 9.298 -12.387 2.810 1.00 94.31 192 SER A N 1
ATOM 1517 C CA . SER A 1 192 ? 9.418 -13.854 2.881 1.00 94.31 192 SER A CA 1
ATOM 1518 C C . SER A 1 192 ? 8.098 -14.635 2.814 1.00 94.31 192 SER A C 1
ATOM 1520 O O . SER A 1 192 ? 8.112 -15.834 2.530 1.00 94.31 192 SER A O 1
ATOM 1522 N N . LYS A 1 193 ? 6.965 -13.979 3.086 1.00 96.12 193 LYS A N 1
ATOM 1523 C CA . LYS A 1 193 ? 5.620 -14.578 3.058 1.00 96.12 193 LYS A CA 1
ATOM 1524 C C . LYS A 1 193 ? 4.832 -14.251 1.791 1.00 96.12 193 LYS A C 1
ATOM 1526 O O . LYS A 1 193 ? 3.699 -14.709 1.667 1.00 96.12 193 LYS A O 1
ATOM 1531 N N . LEU A 1 194 ? 5.417 -13.488 0.868 1.00 96.81 194 LEU A N 1
ATOM 1532 C CA . LEU A 1 194 ? 4.743 -13.089 -0.356 1.00 96.81 194 LEU A CA 1
ATOM 1533 C C . LEU A 1 194 ? 4.467 -14.318 -1.233 1.00 96.81 194 LEU A C 1
ATOM 1535 O O . LEU A 1 194 ? 5.370 -15.112 -1.500 1.00 96.81 194 LEU A O 1
ATOM 1539 N N . ARG A 1 195 ? 3.211 -14.467 -1.659 1.00 95.88 195 ARG A N 1
ATOM 1540 C CA . ARG A 1 195 ? 2.707 -15.556 -2.512 1.00 95.88 195 ARG A CA 1
ATOM 1541 C C . ARG A 1 195 ? 2.128 -15.046 -3.819 1.00 95.88 195 ARG A C 1
ATOM 1543 O O . ARG A 1 195 ? 2.333 -15.678 -4.852 1.00 95.88 195 ARG A O 1
ATOM 1550 N N . GLU A 1 196 ? 1.462 -13.896 -3.779 1.00 96.00 196 GLU A N 1
ATOM 1551 C CA . GLU A 1 196 ? 0.874 -13.259 -4.952 1.00 96.00 196 GLU A CA 1
ATOM 1552 C C . GLU A 1 196 ? 1.584 -11.941 -5.256 1.00 96.00 196 GLU A C 1
ATOM 1554 O O . GLU A 1 196 ? 1.744 -11.088 -4.378 1.00 96.00 196 GLU A O 1
ATOM 1559 N N . PHE A 1 197 ? 1.974 -11.755 -6.514 1.00 95.19 197 PHE A N 1
ATOM 1560 C CA . PHE A 1 197 ? 2.541 -10.501 -6.990 1.00 95.19 197 PHE A CA 1
ATOM 1561 C C . PHE A 1 197 ? 1.888 -10.070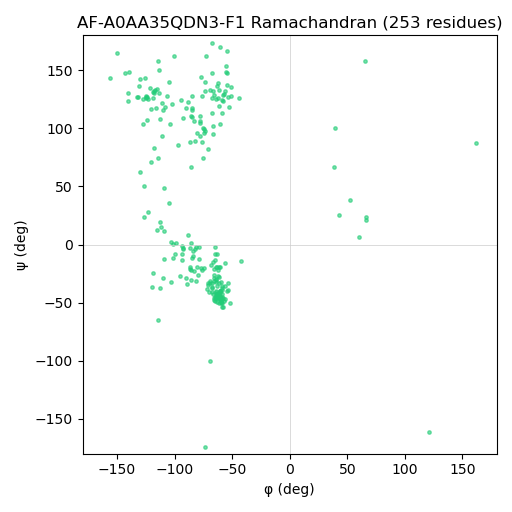 -8.300 1.00 95.19 197 PHE A C 1
ATOM 1563 O O . PHE A 1 197 ? 1.864 -10.825 -9.273 1.00 95.19 197 PHE A O 1
ATOM 1570 N N . GLU A 1 198 ? 1.399 -8.836 -8.331 1.00 93.19 198 GLU A N 1
ATOM 1571 C CA . GLU A 1 198 ? 0.836 -8.203 -9.518 1.00 93.19 198 GLU A CA 1
ATOM 1572 C C . GLU A 1 198 ? 1.541 -6.877 -9.800 1.00 93.19 198 GLU A C 1
ATOM 1574 O O . GLU A 1 198 ? 1.644 -6.022 -8.916 1.00 93.19 198 GLU A O 1
ATOM 1579 N N . LEU A 1 199 ? 2.029 -6.697 -11.028 1.00 89.75 199 LEU A N 1
ATOM 1580 C CA . LEU A 1 199 ? 2.735 -5.483 -11.429 1.00 89.75 199 LEU A CA 1
ATOM 1581 C C . LEU A 1 199 ? 2.377 -5.046 -12.846 1.00 89.75 199 LEU A C 1
ATOM 1583 O O . LEU A 1 199 ? 2.606 -5.768 -13.816 1.00 89.75 199 LEU A O 1
ATOM 1587 N N . VAL A 1 200 ? 1.907 -3.806 -12.953 1.00 85.81 200 VAL A N 1
ATOM 1588 C CA . VAL A 1 200 ? 1.836 -3.037 -14.194 1.00 85.81 200 VAL A CA 1
ATOM 1589 C C . VAL A 1 200 ? 3.183 -2.348 -14.431 1.00 85.81 200 VAL A C 1
ATOM 1591 O O . VAL A 1 200 ? 3.588 -1.483 -13.655 1.00 85.81 200 VAL A O 1
ATOM 1594 N N . ALA A 1 201 ? 3.884 -2.714 -15.505 1.00 81.44 201 ALA A N 1
ATOM 1595 C CA . ALA A 1 201 ? 5.190 -2.151 -15.839 1.00 81.44 201 ALA A CA 1
ATOM 1596 C C . ALA A 1 201 ? 5.470 -2.131 -17.349 1.00 81.44 201 ALA A C 1
ATOM 1598 O O . ALA A 1 201 ? 4.837 -2.819 -18.145 1.00 81.44 201 ALA A O 1
ATOM 1599 N N . LEU A 1 202 ? 6.487 -1.359 -17.736 1.00 79.62 202 LEU A N 1
ATOM 1600 C CA . LEU A 1 202 ? 7.157 -1.523 -19.024 1.00 79.62 202 LEU A CA 1
ATOM 1601 C C . LEU A 1 202 ? 8.239 -2.592 -18.865 1.00 79.62 202 LEU A C 1
ATOM 1603 O O . LEU A 1 202 ? 9.228 -2.389 -18.154 1.00 79.62 202 LEU A O 1
ATOM 1607 N N . TRP A 1 203 ? 8.031 -3.745 -19.492 1.00 80.25 203 TRP A N 1
ATOM 1608 C CA . TRP A 1 203 ? 8.868 -4.921 -19.295 1.00 80.25 203 TRP A CA 1
ATOM 1609 C C . TRP A 1 203 ? 10.094 -4.872 -20.198 1.00 80.25 203 TRP A C 1
ATOM 1611 O O . TRP A 1 203 ? 10.008 -5.031 -21.414 1.00 80.25 203 TRP A O 1
ATOM 1621 N N . THR A 1 204 ? 11.256 -4.671 -19.578 1.00 80.94 204 THR A N 1
ATOM 1622 C CA . THR A 1 204 ? 12.562 -4.809 -20.229 1.00 80.94 204 THR A CA 1
ATOM 1623 C C . THR A 1 204 ? 13.194 -6.152 -19.875 1.00 80.94 204 THR A C 1
ATOM 1625 O O . THR A 1 204 ? 12.856 -6.785 -18.865 1.00 80.94 204 THR A O 1
ATOM 1628 N N . LYS A 1 205 ? 14.185 -6.579 -20.665 1.00 82.56 205 LYS A N 1
ATOM 1629 C CA . LYS A 1 205 ? 14.996 -7.765 -20.351 1.00 82.56 205 LYS A CA 1
ATOM 1630 C C . LYS A 1 205 ? 15.636 -7.681 -18.960 1.00 82.56 205 LYS A C 1
ATOM 1632 O O . LYS A 1 205 ? 15.675 -8.676 -18.235 1.00 82.56 205 LYS A O 1
ATOM 1637 N N . GLU A 1 206 ? 16.122 -6.502 -18.576 1.00 84.38 206 GLU A N 1
ATOM 1638 C CA . GLU A 1 206 ? 16.732 -6.279 -17.263 1.00 84.38 206 GLU A CA 1
ATOM 1639 C C . GLU A 1 206 ? 15.708 -6.426 -16.130 1.00 84.38 206 GLU A C 1
ATOM 1641 O O . GLU A 1 206 ? 15.958 -7.165 -15.177 1.00 84.38 206 GLU A O 1
ATOM 1646 N N . LEU A 1 207 ? 14.534 -5.795 -16.259 1.00 84.81 207 LEU A N 1
ATOM 1647 C CA . LEU A 1 207 ? 13.458 -5.879 -15.268 1.00 84.81 207 LEU A CA 1
ATOM 1648 C C . LEU A 1 207 ? 12.981 -7.318 -15.075 1.00 84.81 207 LEU A C 1
ATOM 1650 O O . LEU A 1 207 ? 12.877 -7.791 -13.946 1.00 84.81 207 LEU A O 1
ATOM 1654 N N . THR A 1 208 ? 12.787 -8.035 -16.181 1.00 85.88 208 THR A N 1
ATOM 1655 C CA . THR A 1 208 ? 12.398 -9.452 -16.183 1.00 85.88 208 THR A CA 1
ATOM 1656 C C . THR A 1 208 ? 13.445 -10.318 -15.484 1.00 85.88 208 THR A C 1
ATOM 1658 O O . THR A 1 208 ? 13.111 -11.182 -14.676 1.00 85.88 208 THR A O 1
ATOM 1661 N N . THR A 1 209 ? 14.731 -10.053 -15.737 1.00 86.88 209 THR A N 1
ATOM 1662 C CA . THR A 1 209 ? 15.831 -10.777 -15.084 1.00 86.88 209 THR A CA 1
ATOM 1663 C C . THR A 1 209 ? 15.831 -10.533 -13.574 1.00 86.88 209 THR A C 1
ATOM 1665 O O . THR A 1 209 ? 15.947 -11.482 -12.800 1.00 86.88 209 THR A O 1
ATOM 1668 N N . LYS A 1 210 ? 15.668 -9.277 -13.137 1.00 88.69 210 LYS A N 1
ATOM 1669 C CA . LYS A 1 210 ? 15.590 -8.930 -11.709 1.00 88.69 210 LYS A CA 1
ATOM 1670 C C . LYS A 1 210 ? 14.369 -9.539 -11.032 1.00 88.69 210 LYS A C 1
ATOM 1672 O O . LYS A 1 210 ? 14.497 -10.048 -9.924 1.00 88.69 210 LYS A O 1
ATOM 1677 N N . PHE A 1 211 ? 13.223 -9.524 -11.705 1.00 90.44 211 PHE A N 1
ATOM 1678 C CA . PHE A 1 211 ? 12.006 -10.160 -11.224 1.00 90.44 211 PHE A CA 1
ATOM 1679 C C . PHE A 1 211 ? 12.227 -11.659 -10.973 1.00 90.44 211 PHE A C 1
ATOM 1681 O O . PHE A 1 211 ? 12.048 -12.129 -9.853 1.00 90.44 211 PHE A O 1
ATOM 1688 N N . HIS A 1 212 ? 12.725 -12.389 -11.975 1.00 87.75 212 HIS A N 1
ATOM 1689 C CA . HIS A 1 212 ? 12.996 -13.823 -11.854 1.00 87.75 212 HIS A CA 1
ATOM 1690 C C . HIS A 1 212 ? 14.002 -14.145 -10.733 1.00 87.75 212 HIS A C 1
ATOM 1692 O O . HIS A 1 212 ? 13.859 -15.138 -10.029 1.00 87.75 212 HIS A O 1
ATOM 1698 N N . GLN A 1 213 ? 15.025 -13.306 -10.543 1.00 89.25 213 GLN A N 1
ATOM 1699 C CA . GLN A 1 213 ? 16.007 -13.485 -9.467 1.00 89.25 213 GLN A CA 1
ATOM 1700 C C . GLN A 1 213 ? 15.425 -13.236 -8.066 1.00 89.25 213 GLN A C 1
ATOM 1702 O O . GLN A 1 213 ? 15.876 -13.862 -7.110 1.00 89.25 213 GLN A O 1
ATOM 1707 N N . GLY A 1 214 ? 14.466 -12.317 -7.934 1.00 89.81 214 GLY A N 1
ATOM 1708 C CA . GLY A 1 214 ? 13.895 -11.922 -6.645 1.00 89.81 214 GLY A CA 1
ATOM 1709 C C . GLY A 1 214 ? 12.787 -12.842 -6.127 1.00 89.81 214 GLY A C 1
ATOM 1710 O O . GLY A 1 214 ? 12.549 -12.874 -4.924 1.00 89.81 214 GLY A O 1
ATOM 1711 N N . PHE A 1 215 ? 12.120 -13.594 -7.006 1.00 90.00 215 PHE A N 1
ATOM 1712 C CA . PHE A 1 215 ? 10.874 -14.294 -6.674 1.00 90.00 215 PHE A CA 1
ATOM 1713 C C . PHE A 1 215 ? 10.856 -15.780 -7.052 1.00 90.00 215 PHE A C 1
ATOM 1715 O O . PHE A 1 215 ? 10.011 -16.210 -7.835 1.00 90.00 215 PHE A O 1
ATOM 1722 N N . PRO A 1 216 ? 11.737 -16.611 -6.475 1.00 78.88 216 PRO A N 1
ATOM 1723 C CA . PRO A 1 216 ? 11.768 -18.034 -6.807 1.00 78.88 216 PRO A CA 1
ATOM 1724 C C . PRO A 1 216 ? 10.537 -18.826 -6.321 1.00 78.88 216 PRO A C 1
ATOM 1726 O O . PRO A 1 216 ? 10.320 -19.931 -6.801 1.00 78.88 216 PRO A O 1
ATOM 1729 N N . ASN A 1 217 ? 9.748 -18.292 -5.376 1.00 81.31 217 ASN A N 1
ATOM 1730 C CA . ASN A 1 217 ? 8.716 -19.043 -4.639 1.00 81.31 217 ASN A CA 1
ATOM 1731 C C . ASN A 1 217 ? 7.311 -18.406 -4.685 1.00 81.31 217 ASN A C 1
ATOM 1733 O O . ASN A 1 217 ? 6.525 -18.607 -3.758 1.00 81.31 217 ASN A O 1
ATOM 1737 N N . LEU A 1 218 ? 7.006 -17.581 -5.691 1.00 90.56 218 LEU A N 1
ATOM 1738 C CA . LEU A 1 218 ? 5.650 -17.041 -5.842 1.00 90.56 218 LEU A CA 1
ATOM 1739 C C . LEU A 1 218 ? 4.689 -18.122 -6.348 1.00 90.56 218 LEU A C 1
ATOM 1741 O O . LEU A 1 218 ? 5.032 -18.904 -7.229 1.00 90.56 218 LEU A O 1
ATOM 1745 N N . GLU A 1 219 ? 3.476 -18.123 -5.801 1.00 92.12 219 GLU A N 1
ATOM 1746 C CA . GLU A 1 219 ? 2.383 -19.017 -6.201 1.00 92.12 219 GLU A CA 1
ATOM 1747 C C . GLU A 1 219 ? 1.534 -18.396 -7.316 1.00 92.12 219 GLU A C 1
ATOM 1749 O O . GLU A 1 219 ? 0.928 -19.099 -8.116 1.00 92.12 219 GLU A O 1
ATOM 1754 N N . THR A 1 220 ? 1.446 -17.065 -7.374 1.00 91.38 220 THR A N 1
ATOM 1755 C CA . THR A 1 220 ? 0.695 -16.360 -8.416 1.00 91.38 220 THR A CA 1
ATOM 1756 C C . THR A 1 220 ? 1.436 -15.112 -8.856 1.00 91.38 220 THR A C 1
ATOM 1758 O O . THR A 1 220 ? 1.842 -14.283 -8.039 1.00 91.38 220 THR A O 1
ATOM 1761 N N . ILE A 1 221 ? 1.586 -14.970 -10.170 1.00 88.88 221 ILE A N 1
ATOM 1762 C CA . ILE A 1 221 ? 2.258 -13.844 -10.804 1.00 88.88 221 ILE A CA 1
ATOM 1763 C C . ILE A 1 221 ? 1.320 -13.264 -11.864 1.00 88.88 221 ILE A C 1
ATOM 1765 O O . ILE A 1 221 ? 0.866 -13.973 -12.759 1.00 88.88 221 ILE A O 1
ATOM 1769 N N . ARG A 1 222 ? 1.043 -11.962 -11.779 1.00 88.94 222 ARG A N 1
ATOM 1770 C CA . ARG A 1 222 ? 0.260 -11.222 -12.777 1.00 88.94 222 ARG A CA 1
ATOM 1771 C C . ARG A 1 222 ? 1.076 -10.049 -13.297 1.00 88.94 222 ARG A C 1
ATOM 1773 O O . ARG A 1 222 ? 1.330 -9.083 -12.580 1.00 88.94 222 ARG A O 1
ATOM 1780 N N . LEU A 1 223 ? 1.556 -10.157 -14.531 1.00 86.56 223 LEU A N 1
ATOM 1781 C CA . LEU A 1 223 ? 2.396 -9.133 -15.145 1.00 86.56 223 LEU A CA 1
ATOM 1782 C C . LEU A 1 223 ? 1.586 -8.421 -16.226 1.00 86.56 223 LEU A C 1
ATOM 1784 O O . LEU A 1 223 ? 1.162 -9.030 -17.205 1.00 86.56 223 LEU A O 1
ATOM 1788 N N . HIS A 1 224 ? 1.379 -7.123 -16.046 1.00 83.06 224 HIS A N 1
ATOM 1789 C CA . HIS A 1 224 ? 0.630 -6.286 -16.976 1.00 83.06 224 HIS A CA 1
ATOM 1790 C C . HIS A 1 224 ? 1.562 -5.266 -17.633 1.00 83.06 224 HIS A C 1
ATOM 1792 O O . HIS A 1 22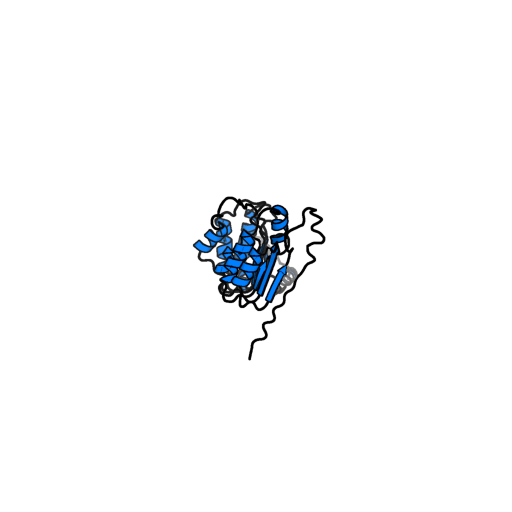4 ? 2.534 -4.815 -17.020 1.00 83.06 224 HIS A O 1
ATOM 1798 N N . GLY A 1 225 ? 1.245 -4.870 -18.866 1.00 76.62 225 GLY A N 1
ATOM 1799 C CA . GLY A 1 225 ? 1.931 -3.803 -19.597 1.00 76.62 225 GLY A CA 1
ATOM 1800 C C . GLY A 1 225 ? 2.548 -4.261 -20.918 1.00 76.62 225 GLY A C 1
ATOM 1801 O O . GLY A 1 225 ? 2.157 -5.281 -21.475 1.00 76.62 225 GLY A O 1
ATOM 1802 N N . SER A 1 226 ? 3.495 -3.481 -21.443 1.00 70.44 226 SER A N 1
ATOM 1803 C CA . SER A 1 226 ? 4.091 -3.714 -22.768 1.00 70.44 226 SER A CA 1
ATOM 1804 C C . SER A 1 226 ? 5.494 -4.302 -22.662 1.00 70.44 226 SER A C 1
ATOM 1806 O O . SER A 1 226 ? 6.298 -3.851 -21.842 1.00 70.44 226 SER A O 1
ATOM 1808 N N . LEU A 1 227 ? 5.802 -5.250 -23.549 1.00 66.94 227 LEU A N 1
ATOM 1809 C CA . LEU A 1 227 ? 7.170 -5.684 -23.841 1.00 66.94 227 LEU A CA 1
ATOM 1810 C C . LEU A 1 227 ? 7.859 -4.639 -24.736 1.00 66.94 227 LEU A C 1
ATOM 1812 O O . LEU A 1 227 ? 7.202 -4.015 -25.567 1.00 66.94 227 LEU A O 1
ATOM 1816 N N . ASP A 1 228 ? 9.158 -4.428 -24.523 1.00 56.78 228 ASP A N 1
ATOM 1817 C CA . ASP A 1 228 ? 10.084 -3.622 -25.345 1.00 56.78 228 ASP A CA 1
ATOM 1818 C C . ASP A 1 228 ? 9.786 -2.124 -25.540 1.00 56.78 228 ASP A C 1
ATOM 1820 O O . ASP A 1 228 ? 10.545 -1.431 -26.218 1.00 56.78 228 ASP A O 1
ATOM 1824 N N . GLY A 1 229 ? 8.775 -1.575 -24.862 1.00 54.19 229 GLY A N 1
ATOM 1825 C CA . GLY A 1 229 ? 8.394 -0.172 -25.029 1.00 54.19 229 GLY A CA 1
ATOM 1826 C C . GLY A 1 229 ? 7.867 0.106 -26.441 1.00 54.19 229 GLY A C 1
ATOM 1827 O O . GLY A 1 229 ? 8.092 -0.642 -27.387 1.00 54.19 229 GLY A O 1
ATOM 1828 N N . PHE A 1 230 ? 7.084 1.167 -26.596 1.00 54.69 230 PHE A N 1
ATOM 1829 C CA . PHE A 1 230 ? 6.490 1.481 -27.893 1.00 54.69 230 PHE A CA 1
ATOM 1830 C C . PHE A 1 230 ? 7.552 1.615 -28.986 1.00 54.69 230 PHE A C 1
ATOM 1832 O O . PHE A 1 230 ? 8.545 2.321 -28.806 1.00 54.69 230 PHE A O 1
ATOM 1839 N N . GLY A 1 231 ? 7.313 0.962 -30.129 1.00 43.56 231 GLY A N 1
ATOM 1840 C CA . GLY A 1 231 ? 8.034 1.255 -31.362 1.00 43.56 231 GLY A CA 1
ATOM 1841 C C . GLY A 1 231 ? 7.948 2.750 -31.719 1.00 43.56 231 GLY A C 1
ATOM 1842 O O . GLY A 1 231 ? 7.124 3.477 -31.156 1.00 43.56 231 GLY A O 1
ATOM 1843 N N . PRO A 1 232 ? 8.784 3.225 -32.657 1.00 44.38 232 PRO A N 1
ATOM 1844 C CA . PRO A 1 232 ? 8.974 4.650 -32.957 1.00 44.38 232 PRO A CA 1
ATOM 1845 C C . PRO A 1 232 ? 7.696 5.420 -33.333 1.00 44.38 232 PRO A C 1
ATOM 1847 O O . PRO A 1 232 ? 7.697 6.647 -33.271 1.00 44.38 232 PRO A O 1
ATOM 1850 N N . ASP A 1 233 ? 6.612 4.721 -33.669 1.00 44.44 233 ASP A N 1
ATOM 1851 C CA . ASP A 1 233 ? 5.398 5.324 -34.213 1.00 44.44 233 ASP A CA 1
ATOM 1852 C C . ASP A 1 233 ? 4.340 5.682 -33.164 1.00 44.44 233 ASP A C 1
ATOM 1854 O O . ASP A 1 233 ? 3.333 6.265 -33.534 1.00 44.44 233 ASP A O 1
ATOM 1858 N N . GLY A 1 234 ? 4.561 5.383 -31.875 1.00 47.97 234 GLY A N 1
ATOM 1859 C CA . GLY A 1 234 ? 3.796 5.954 -30.758 1.00 47.97 234 GLY A CA 1
ATOM 1860 C C . GLY A 1 234 ? 2.291 6.133 -31.003 1.00 47.97 234 GLY A C 1
ATOM 1861 O O . GLY A 1 234 ? 1.822 7.268 -31.035 1.00 47.97 234 GLY A O 1
ATOM 1862 N N . TYR A 1 235 ? 1.527 5.045 -31.149 1.00 43.91 235 TYR A N 1
ATOM 1863 C CA . TYR A 1 235 ? 0.065 5.132 -31.243 1.00 43.91 235 TYR A CA 1
ATOM 1864 C C . TYR A 1 235 ? -0.646 4.649 -29.973 1.00 43.91 235 TYR A C 1
ATOM 1866 O O . TYR A 1 235 ? -0.381 3.576 -29.444 1.00 43.91 235 TYR A O 1
ATOM 1874 N N . GLU A 1 236 ? -1.525 5.546 -29.518 1.00 41.94 236 GLU A N 1
ATOM 1875 C CA . GLU A 1 236 ? -2.760 5.407 -28.739 1.00 41.94 236 GLU A CA 1
ATOM 1876 C C . GLU A 1 236 ? -2.809 4.383 -27.597 1.00 41.94 236 GLU A C 1
ATOM 1878 O O . GLU A 1 236 ? -3.156 3.221 -27.774 1.00 41.94 236 GLU A O 1
ATOM 1883 N N . LEU A 1 237 ? -2.640 4.905 -26.372 1.00 41.81 237 LEU A N 1
ATOM 1884 C CA . LEU A 1 237 ? -2.889 4.263 -25.068 1.00 41.81 237 LEU A CA 1
ATOM 1885 C C . LEU A 1 237 ? -4.185 3.421 -24.952 1.00 41.81 237 LEU A C 1
ATOM 1887 O O . LEU A 1 237 ? -4.319 2.689 -23.974 1.00 41.81 237 LEU A O 1
ATOM 1891 N N . GLY A 1 238 ? -5.130 3.539 -25.890 1.00 37.12 238 GLY A N 1
ATOM 1892 C CA . GLY A 1 238 ? -6.394 2.802 -25.899 1.00 37.12 238 GLY A CA 1
ATOM 1893 C C . GLY A 1 238 ? -6.247 1.301 -26.168 1.00 37.12 238 GLY A C 1
ATOM 1894 O O . GLY A 1 238 ? -6.999 0.526 -25.585 1.00 37.12 238 GLY A O 1
ATOM 1895 N N . ASP A 1 239 ? -5.248 0.877 -26.951 1.00 39.72 239 ASP A N 1
ATOM 1896 C CA . ASP A 1 239 ? -5.118 -0.532 -27.372 1.00 39.72 239 ASP A CA 1
ATOM 1897 C C . ASP A 1 239 ? -4.076 -1.335 -26.571 1.00 39.72 239 ASP A C 1
ATOM 1899 O O . ASP A 1 239 ? -4.048 -2.565 -26.625 1.00 39.72 239 ASP A O 1
ATOM 1903 N N . ILE A 1 240 ? -3.236 -0.673 -25.768 1.00 43.75 240 ILE A N 1
ATOM 1904 C CA . ILE A 1 240 ? -2.060 -1.316 -25.142 1.00 43.75 240 ILE A CA 1
ATOM 1905 C C . ILE A 1 240 ? -2.339 -1.850 -23.729 1.00 43.75 240 ILE A C 1
ATOM 1907 O O . ILE A 1 240 ? -1.554 -2.611 -23.165 1.00 43.75 240 ILE A O 1
ATOM 1911 N N . LEU A 1 241 ? -3.509 -1.549 -23.169 1.00 41.16 241 LEU A N 1
ATOM 1912 C CA . LEU A 1 241 ? -3.960 -2.161 -21.916 1.00 41.16 241 LEU A CA 1
ATOM 1913 C C . LEU A 1 241 ? -4.530 -3.581 -22.092 1.00 41.16 241 LEU A C 1
ATOM 1915 O O . LEU A 1 241 ? -4.858 -4.214 -21.094 1.00 41.16 241 LEU A O 1
ATOM 1919 N N . ASN A 1 242 ? -4.609 -4.116 -23.318 1.00 41.41 242 ASN A N 1
ATOM 1920 C CA . ASN A 1 242 ? -5.233 -5.424 -23.573 1.00 41.41 242 ASN A CA 1
ATOM 1921 C C . ASN A 1 242 ? -4.256 -6.606 -23.695 1.00 41.41 242 ASN A C 1
ATOM 1923 O O . ASN A 1 242 ? -4.688 -7.743 -23.881 1.00 41.41 242 ASN A O 1
ATOM 1927 N N . GLY A 1 243 ? -2.951 -6.380 -23.540 1.00 41.75 243 GLY A N 1
ATOM 1928 C CA . GLY A 1 243 ? -1.964 -7.453 -23.411 1.00 41.75 243 GLY A CA 1
ATOM 1929 C C . GLY A 1 243 ? -1.821 -7.923 -21.964 1.00 41.75 243 GLY A C 1
ATOM 1930 O O . GLY A 1 243 ? -0.781 -7.702 -21.352 1.00 41.75 243 GLY A O 1
ATOM 1931 N N . THR A 1 244 ? -2.851 -8.541 -21.383 1.00 42.34 244 THR A N 1
ATOM 1932 C CA . THR A 1 244 ? -2.687 -9.237 -20.097 1.00 42.34 244 THR A CA 1
ATOM 1933 C C . THR A 1 244 ? -2.012 -10.576 -20.365 1.00 42.34 244 THR A C 1
ATOM 1935 O O . THR A 1 244 ? -2.650 -11.510 -20.846 1.00 42.34 244 THR A O 1
ATOM 1938 N N . PHE A 1 245 ? -0.721 -10.686 -20.055 1.00 48.62 245 PHE A N 1
ATOM 1939 C CA . PHE A 1 245 ? -0.073 -11.988 -19.939 1.00 48.62 245 PHE A CA 1
ATOM 1940 C C . PHE A 1 245 ? -0.291 -12.477 -18.510 1.00 48.62 245 PHE A C 1
ATOM 1942 O O . PHE A 1 245 ? 0.503 -12.209 -17.608 1.00 48.62 245 PHE A O 1
ATOM 1949 N N . GLU A 1 246 ? -1.404 -13.171 -18.282 1.00 45.25 246 GLU A N 1
ATOM 1950 C CA . GLU A 1 246 ? -1.570 -13.909 -17.036 1.00 45.25 246 GLU A CA 1
ATOM 1951 C C . GLU A 1 246 ? -0.702 -15.166 -17.119 1.00 45.25 246 GLU A C 1
ATOM 1953 O O . GLU A 1 246 ? -1.044 -16.142 -17.786 1.00 45.25 246 GLU A O 1
ATOM 1958 N N . VAL A 1 247 ? 0.467 -15.126 -16.482 1.00 48.88 247 VAL A N 1
ATOM 1959 C CA . VAL A 1 247 ? 1.310 -16.312 -16.334 1.00 48.88 247 VAL A CA 1
ATOM 1960 C C . VAL A 1 247 ? 1.027 -16.910 -14.963 1.00 48.88 247 VAL A C 1
ATOM 1962 O O . VAL A 1 247 ? 1.710 -16.622 -13.981 1.00 48.88 247 VAL A O 1
ATOM 1965 N N . ILE A 1 248 ? -0.014 -17.742 -14.891 1.00 47.94 248 ILE A N 1
ATOM 1966 C CA . ILE A 1 248 ? -0.306 -18.524 -13.688 1.00 47.94 248 ILE A CA 1
ATOM 1967 C C . ILE A 1 248 ? 0.716 -19.660 -13.610 1.00 47.94 248 ILE A C 1
ATOM 1969 O O . ILE A 1 248 ? 0.579 -20.689 -14.271 1.00 47.94 248 ILE A O 1
ATOM 1973 N N . PHE A 1 249 ? 1.754 -19.481 -12.799 1.00 47.72 249 PHE A N 1
ATOM 1974 C CA . PHE A 1 249 ? 2.611 -20.587 -12.391 1.00 47.72 249 PHE A CA 1
ATOM 1975 C C . PHE A 1 249 ? 1.940 -21.322 -11.230 1.00 47.72 249 PHE A C 1
ATOM 1977 O O . PHE A 1 249 ? 2.176 -21.004 -10.071 1.00 47.72 249 PHE A O 1
ATOM 1984 N N . SER A 1 250 ? 1.104 -22.318 -11.518 1.00 41.84 250 SER A N 1
ATOM 1985 C CA . SER A 1 250 ? 0.704 -23.273 -10.483 1.00 41.84 250 SER A CA 1
ATOM 1986 C C . SER A 1 250 ? 1.880 -24.211 -10.223 1.00 41.84 250 SER A C 1
ATOM 1988 O O . SER A 1 250 ? 2.096 -25.171 -10.960 1.00 41.84 250 SER A O 1
ATOM 1990 N N . LEU A 1 251 ? 2.680 -23.909 -9.199 1.00 43.53 251 LEU A N 1
ATOM 1991 C CA . LEU A 1 251 ? 3.633 -24.871 -8.654 1.00 43.53 251 LEU A CA 1
ATOM 1992 C C . LEU A 1 251 ? 2.822 -26.000 -8.004 1.00 43.53 251 LEU A C 1
ATOM 1994 O O . LEU A 1 251 ? 2.389 -25.886 -6.857 1.00 43.53 251 LEU A O 1
ATOM 1998 N N . GLU A 1 252 ? 2.578 -27.082 -8.745 1.00 34.44 252 GLU A N 1
ATOM 1999 C CA . GLU A 1 252 ? 2.112 -28.332 -8.147 1.00 34.44 252 GLU A CA 1
ATOM 2000 C C . GLU A 1 252 ? 3.165 -28.761 -7.120 1.00 34.44 252 GLU A C 1
ATOM 2002 O O . GLU A 1 252 ? 4.315 -29.037 -7.466 1.00 34.44 252 GLU A O 1
ATOM 2007 N N . SER A 1 253 ? 2.800 -28.736 -5.834 1.00 32.56 253 SER A N 1
ATOM 2008 C CA . SER A 1 253 ? 3.689 -29.201 -4.770 1.00 32.56 253 SER A CA 1
ATOM 2009 C C . SER A 1 253 ? 4.053 -30.662 -5.043 1.00 32.56 253 SER A C 1
ATOM 2011 O O . SER A 1 253 ? 3.141 -31.484 -5.156 1.00 32.56 253 SER A O 1
ATOM 2013 N N . PRO A 1 254 ? 5.344 -31.022 -5.140 1.00 38.47 254 PRO A N 1
ATOM 2014 C CA . PRO A 1 254 ? 5.718 -32.423 -5.168 1.00 38.47 254 PRO A CA 1
ATOM 2015 C C . PRO A 1 254 ? 5.393 -33.009 -3.789 1.00 38.47 254 PRO A C 1
ATOM 2017 O O . PRO A 1 254 ? 5.951 -32.575 -2.779 1.00 38.47 254 PRO A O 1
ATOM 2020 N N . HIS A 1 255 ? 4.419 -33.919 -3.759 1.00 40.16 255 HIS A N 1
ATOM 2021 C CA . HIS A 1 255 ? 4.088 -34.742 -2.596 1.00 40.16 255 HIS A CA 1
ATOM 2022 C C . HIS A 1 255 ? 5.274 -35.600 -2.144 1.00 40.16 255 HIS A C 1
ATOM 2024 O O . HIS A 1 255 ? 6.023 -36.089 -3.022 1.00 40.16 255 HIS A O 1
#

Sequence (255 aa):
MIGNRHSQQSSRSPLQSRLVERSLSAEIPGDLFKRIKVSNEGKVWSQVDLQLSEILDCPVALNTVEEFESDIDLNKTSLPPSSTLDLFVQLFNKTPQMKTLTWEGAILKYDEREELPPSPIGQHFTLHNVQFPGVTTMILGPNLDFFIPMIPNLQSLRSSSDPGWGKWMRYYFPRPLGKPTFGLIKAASAASKLREFELVALWTKELTTKFHQGFPNLETIRLHGSLDGFGPDGYELGDILNGTFEVIFSLESPH

pLDDT: mean 77.15, std 20.29, range [32.56, 98.56]